Protein AF-A0A9D9YF51-F1 (afdb_monomer_lite)

Structure (mmCIF, N/CA/C/O backbone):
data_AF-A0A9D9YF51-F1
#
_entry.id   AF-A0A9D9YF51-F1
#
loop_
_atom_site.group_PDB
_atom_site.id
_atom_site.type_symbol
_atom_site.label_atom_id
_atom_site.label_alt_id
_atom_site.label_comp_id
_atom_site.label_asym_id
_atom_site.label_entity_id
_atom_site.label_seq_id
_atom_site.pdbx_PDB_ins_code
_atom_site.Cartn_x
_atom_site.Cartn_y
_atom_site.Cartn_z
_atom_site.occupancy
_atom_site.B_iso_or_equiv
_atom_site.auth_seq_id
_atom_site.auth_comp_id
_atom_site.auth_asym_id
_atom_site.auth_atom_id
_atom_site.pdbx_PDB_model_num
ATOM 1 N N . MET A 1 1 ? -15.153 -88.656 0.512 1.00 36.03 1 MET A N 1
ATOM 2 C CA . MET A 1 1 ? -13.898 -88.371 1.246 1.00 36.03 1 MET A CA 1
ATOM 3 C C . MET A 1 1 ? -13.364 -87.024 0.786 1.00 36.03 1 MET A C 1
ATOM 5 O O . MET A 1 1 ? -13.190 -86.907 -0.410 1.00 36.03 1 MET A O 1
ATOM 9 N N . LYS A 1 2 ? -13.134 -86.093 1.736 1.00 33.84 2 LYS A N 1
ATOM 10 C CA . LYS A 1 2 ? -12.175 -84.954 1.747 1.00 33.84 2 LYS A CA 1
ATOM 11 C C . LYS A 1 2 ? -12.105 -84.045 0.496 1.00 33.84 2 LYS A C 1
ATOM 13 O O . LYS A 1 2 ? -11.944 -84.530 -0.603 1.00 33.84 2 LYS A O 1
ATOM 18 N N . LYS A 1 3 ? -12.050 -82.718 0.562 1.00 34.22 3 LYS A N 1
ATOM 19 C CA . LYS A 1 3 ? -12.033 -81.694 1.615 1.00 34.22 3 LYS A CA 1
ATOM 20 C C . LYS A 1 3 ? -12.273 -80.357 0.884 1.00 34.22 3 LYS A C 1
ATOM 22 O O . LYS A 1 3 ? -12.031 -80.252 -0.312 1.00 34.22 3 LYS A O 1
ATOM 27 N N . GLN A 1 4 ? -12.754 -79.384 1.644 1.00 43.75 4 GLN A N 1
ATOM 28 C CA . GLN A 1 4 ? -13.011 -77.991 1.279 1.00 43.75 4 GLN A CA 1
ATOM 29 C C . GLN A 1 4 ? -11.820 -77.298 0.598 1.00 43.75 4 GLN A C 1
ATOM 31 O O . GLN A 1 4 ? -10.682 -77.557 0.978 1.00 43.75 4 GLN A O 1
ATOM 36 N N . SER A 1 5 ? -12.120 -76.326 -0.267 1.00 40.50 5 SER A N 1
ATOM 37 C CA . SER A 1 5 ? -11.538 -74.984 -0.160 1.00 40.50 5 SER A CA 1
ATOM 38 C C . SER A 1 5 ? -12.534 -73.933 -0.652 1.00 40.50 5 SER A C 1
ATOM 40 O O . SER A 1 5 ? -13.108 -74.028 -1.731 1.00 40.50 5 SER A O 1
ATOM 42 N N . ILE A 1 6 ? -12.746 -72.976 0.241 1.00 38.28 6 ILE A N 1
ATOM 43 C CA . ILE A 1 6 ? -13.554 -71.761 0.174 1.00 38.28 6 ILE A CA 1
ATOM 44 C C . ILE A 1 6 ? -12.862 -70.742 -0.738 1.00 38.28 6 ILE A C 1
ATOM 46 O O . ILE A 1 6 ? -11.654 -70.583 -0.617 1.00 38.28 6 ILE A O 1
ATOM 50 N N . PHE A 1 7 ? -13.618 -69.995 -1.547 1.00 33.47 7 PHE A N 1
ATOM 51 C CA . PHE A 1 7 ? -13.453 -68.538 -1.617 1.00 33.47 7 PHE A CA 1
ATOM 52 C C . PHE A 1 7 ? -14.757 -67.884 -2.090 1.00 33.47 7 PHE A C 1
ATOM 54 O O . PHE A 1 7 ? -15.164 -67.990 -3.243 1.00 33.47 7 PHE A O 1
ATOM 61 N N . LEU A 1 8 ? -15.425 -67.250 -1.129 1.00 33.53 8 LEU A N 1
ATOM 62 C CA . LEU A 1 8 ? -16.481 -66.266 -1.310 1.00 33.53 8 LEU A CA 1
ATOM 63 C C . LEU A 1 8 ? -15.754 -64.917 -1.429 1.00 33.53 8 LEU A C 1
ATOM 65 O O . LEU A 1 8 ? -14.967 -64.603 -0.534 1.00 33.53 8 LEU A O 1
ATOM 69 N N . LEU A 1 9 ? -15.995 -64.113 -2.467 1.00 31.72 9 LEU A N 1
ATOM 70 C CA . LEU A 1 9 ? -15.768 -62.675 -2.326 1.00 31.72 9 LEU A CA 1
ATOM 71 C C . LEU A 1 9 ? -16.874 -61.863 -2.992 1.00 31.72 9 LEU A C 1
ATOM 73 O O . LEU A 1 9 ? -17.189 -61.982 -4.172 1.00 31.72 9 LEU A O 1
ATOM 77 N N . THR A 1 10 ? -17.461 -61.085 -2.105 1.00 39.06 10 THR A N 1
ATOM 78 C CA . THR A 1 10 ? -18.629 -60.235 -2.151 1.00 39.06 10 THR A CA 1
ATOM 79 C C . THR A 1 10 ? -18.399 -58.970 -2.980 1.00 39.06 10 THR A C 1
ATOM 81 O O . THR A 1 10 ? -17.299 -58.430 -3.043 1.00 39.06 10 THR A O 1
ATOM 84 N N . ILE A 1 11 ? -19.500 -58.499 -3.559 1.00 47.66 11 ILE A N 1
ATOM 85 C CA . ILE A 1 11 ? -19.773 -57.175 -4.129 1.00 47.66 11 ILE A CA 1
ATOM 86 C C . ILE A 1 11 ? -19.097 -56.035 -3.344 1.00 47.66 11 ILE A C 1
ATOM 88 O O . ILE A 1 11 ? -19.256 -55.960 -2.125 1.00 47.66 11 ILE A O 1
ATOM 92 N N . LEU A 1 12 ? -18.464 -55.088 -4.048 1.00 38.69 12 LEU A N 1
ATOM 93 C CA . LEU A 1 12 ? -18.183 -53.754 -3.511 1.00 38.69 12 LEU A CA 1
ATOM 94 C C . LEU A 1 12 ? -18.772 -52.681 -4.439 1.00 38.69 12 LEU A C 1
ATOM 96 O O . LEU A 1 12 ? -18.298 -52.469 -5.554 1.00 38.69 12 LEU A O 1
ATOM 100 N N . LEU A 1 13 ? -19.837 -52.033 -3.955 1.00 48.53 13 LEU A N 1
ATOM 101 C CA . LEU A 1 13 ? -20.360 -50.771 -4.472 1.00 48.53 13 LEU A CA 1
ATOM 102 C C . LEU A 1 13 ? -19.273 -49.694 -4.356 1.00 48.53 13 LEU A C 1
ATOM 104 O O . LEU A 1 13 ? -18.853 -49.360 -3.249 1.00 48.53 13 LEU A O 1
ATOM 108 N N . GLY A 1 14 ? -18.880 -49.102 -5.480 1.00 43.97 14 GLY A N 1
ATOM 109 C CA . GLY A 1 14 ? -18.170 -47.828 -5.490 1.00 43.97 14 GLY A CA 1
ATOM 110 C C . GLY A 1 14 ? -19.168 -46.680 -5.384 1.00 43.97 14 GLY A C 1
ATOM 111 O O . GLY A 1 14 ? -19.708 -46.240 -6.395 1.00 43.97 14 GLY A O 1
ATOM 112 N N . PHE A 1 15 ? -19.422 -46.202 -4.164 1.00 49.03 15 PHE A N 1
ATOM 113 C CA . PHE A 1 15 ? -19.969 -44.863 -3.947 1.00 49.03 15 PHE A CA 1
ATOM 114 C C . PHE A 1 15 ? -18.920 -43.849 -4.414 1.00 49.03 15 PHE A C 1
ATOM 116 O O . PHE A 1 15 ? -17.875 -43.695 -3.785 1.00 49.03 15 PHE A O 1
ATOM 123 N N . VAL A 1 16 ? -19.193 -43.162 -5.522 1.00 48.97 16 VAL A N 1
ATOM 124 C CA . VAL A 1 16 ? -18.444 -41.966 -5.913 1.00 48.97 16 VAL A CA 1
ATOM 125 C C . VAL A 1 16 ? -18.918 -40.842 -4.997 1.00 48.97 16 VAL A C 1
ATOM 127 O O . VAL A 1 16 ? -19.954 -40.225 -5.237 1.00 48.97 16 VAL A O 1
ATOM 130 N N . LEU A 1 17 ? -18.196 -40.619 -3.900 1.00 45.41 17 LEU A N 1
ATOM 131 C CA . LEU A 1 17 ? -18.325 -39.387 -3.133 1.00 45.41 17 LEU A CA 1
ATOM 132 C C . LEU A 1 17 ? -17.693 -38.273 -3.967 1.00 45.41 17 LEU A C 1
ATOM 134 O O . LEU A 1 17 ? -16.473 -38.164 -4.066 1.00 45.41 17 LEU A O 1
ATOM 138 N N . ILE A 1 18 ? -18.548 -37.469 -4.593 1.00 48.75 18 ILE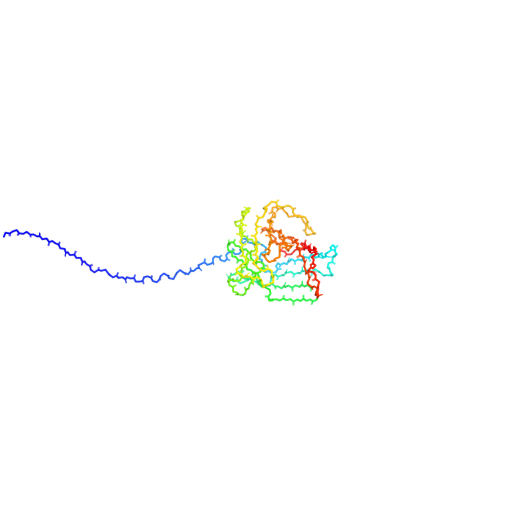 A N 1
ATOM 139 C CA . ILE A 1 18 ? -18.189 -36.144 -5.088 1.00 48.75 18 ILE A CA 1
ATOM 140 C C . ILE A 1 18 ? -17.920 -35.305 -3.838 1.00 48.75 18 ILE A C 1
ATOM 142 O O . ILE A 1 18 ? -18.841 -34.777 -3.218 1.00 48.75 18 ILE A O 1
ATOM 146 N N . SER A 1 19 ? -16.656 -35.255 -3.423 1.00 45.78 19 SER A N 1
ATOM 147 C CA . SER A 1 19 ? -16.181 -34.259 -2.472 1.00 45.78 19 SER A CA 1
ATOM 148 C C . SER A 1 19 ? -16.092 -32.936 -3.225 1.00 45.78 19 SER A C 1
ATOM 150 O O . SER A 1 19 ? -15.077 -32.632 -3.843 1.00 45.78 19 SER A O 1
ATOM 152 N N . CYS A 1 20 ? -17.187 -32.177 -3.242 1.00 42.78 20 CYS A N 1
ATOM 153 C CA . CYS A 1 20 ? -17.084 -30.735 -3.416 1.00 42.78 20 CYS A CA 1
ATOM 154 C C . CYS A 1 20 ? -16.446 -30.200 -2.133 1.00 42.78 20 CYS A C 1
ATOM 156 O O . CYS A 1 20 ? -17.152 -29.954 -1.156 1.00 42.78 20 CYS A O 1
ATOM 158 N N . GLU A 1 21 ? -15.121 -30.058 -2.120 1.00 42.84 21 GLU A N 1
ATOM 159 C CA . GLU A 1 21 ? -14.489 -29.108 -1.210 1.00 42.84 21 GLU A CA 1
ATOM 160 C C . GLU A 1 21 ? -15.006 -27.732 -1.623 1.00 42.84 21 GLU A C 1
ATOM 162 O O . GLU A 1 21 ? -14.654 -27.176 -2.660 1.00 42.84 21 GLU A O 1
ATOM 167 N N . LYS A 1 22 ? -15.984 -27.247 -0.864 1.00 42.31 22 LYS A N 1
ATOM 168 C CA . LYS A 1 22 ? -16.320 -25.839 -0.855 1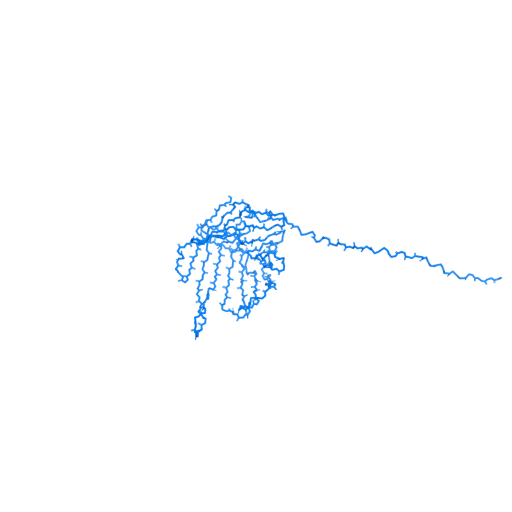.00 42.31 22 LYS A CA 1
ATOM 169 C C . LYS A 1 22 ? -15.161 -25.203 -0.096 1.00 42.31 22 LYS A C 1
ATOM 171 O O . LYS A 1 22 ? -15.027 -25.463 1.096 1.00 42.31 22 LYS A O 1
ATOM 176 N N . ASP A 1 23 ? -14.288 -24.490 -0.801 1.00 43.88 23 ASP A N 1
ATOM 177 C CA . ASP A 1 23 ? -13.267 -23.664 -0.162 1.00 43.88 23 ASP A CA 1
ATOM 178 C C . ASP A 1 23 ? -14.000 -22.634 0.703 1.00 43.88 23 ASP A C 1
ATOM 180 O O . ASP A 1 23 ? -14.526 -21.632 0.212 1.00 43.88 23 ASP A O 1
ATOM 184 N N . ASP A 1 24 ? -14.112 -22.932 1.995 1.00 46.09 24 ASP A N 1
ATOM 185 C CA . ASP A 1 24 ? -14.566 -21.995 3.010 1.00 46.09 24 ASP A CA 1
ATOM 186 C C . ASP A 1 24 ? -13.458 -20.943 3.164 1.00 46.09 24 ASP A C 1
ATOM 188 O O . ASP A 1 24 ? -12.592 -21.038 4.034 1.00 46.09 24 ASP A O 1
ATOM 192 N N . ASN A 1 25 ? -13.448 -19.946 2.278 1.00 58.22 25 ASN A N 1
ATOM 193 C CA . ASN A 1 25 ? -12.679 -18.728 2.500 1.00 58.22 25 ASN A CA 1
ATOM 194 C C . ASN A 1 25 ? -13.252 -18.053 3.755 1.00 58.22 25 ASN A C 1
ATOM 196 O O . ASN A 1 25 ? -14.323 -17.454 3.711 1.00 58.22 25 ASN A O 1
ATOM 200 N N . ASP A 1 26 ? -12.563 -18.182 4.890 1.00 73.00 26 ASP A N 1
ATOM 201 C CA . ASP A 1 26 ? -12.908 -17.487 6.131 1.00 73.00 26 ASP A CA 1
ATOM 202 C C . ASP A 1 26 ? -12.681 -15.975 5.943 1.00 73.00 26 ASP A C 1
ATOM 204 O O . ASP A 1 26 ? -11.558 -15.465 5.990 1.00 73.00 26 ASP A O 1
ATOM 208 N N . THR A 1 27 ? -13.761 -15.233 5.693 1.00 74.88 27 THR A N 1
ATOM 209 C CA . THR A 1 27 ? -13.749 -13.784 5.434 1.00 74.88 27 THR A CA 1
ATOM 210 C C . THR A 1 27 ? -13.771 -12.953 6.715 1.00 74.88 27 THR A C 1
ATOM 212 O O . THR A 1 27 ? -14.269 -11.826 6.745 1.00 74.88 27 THR A O 1
ATOM 215 N N . ASN A 1 28 ? -13.209 -13.463 7.814 1.00 81.19 28 ASN A N 1
ATOM 216 C CA . ASN A 1 28 ? -13.121 -12.716 9.062 1.00 81.19 28 ASN A CA 1
ATOM 217 C C . ASN A 1 28 ? -12.113 -11.551 8.988 1.00 81.19 28 ASN A C 1
ATOM 219 O O . ASN A 1 28 ? -11.014 -11.605 9.542 1.00 81.19 28 ASN A O 1
ATOM 223 N N . ILE A 1 29 ? -12.530 -10.447 8.368 1.00 85.06 29 ILE A N 1
ATOM 224 C CA . ILE A 1 29 ? -11.746 -9.215 8.211 1.00 85.06 29 ILE A CA 1
ATOM 225 C C . ILE A 1 29 ? -11.576 -8.426 9.512 1.00 85.06 29 ILE A C 1
ATOM 227 O O . ILE A 1 29 ? -10.761 -7.507 9.573 1.00 85.06 29 ILE A O 1
ATOM 231 N N . SER A 1 30 ? -12.319 -8.767 10.574 1.00 83.81 30 SER A N 1
ATOM 232 C CA . SER A 1 30 ? -12.299 -8.030 11.850 1.00 83.81 30 SER A CA 1
ATOM 233 C C . SER A 1 30 ? -10.927 -8.035 12.536 1.00 83.81 30 SER A C 1
ATOM 235 O O . SER A 1 30 ? -10.635 -7.185 13.379 1.00 83.81 30 SER A O 1
ATOM 237 N N . ILE A 1 31 ? -10.054 -8.960 12.129 1.00 86.06 31 ILE A N 1
ATOM 238 C CA . ILE A 1 31 ? -8.648 -9.028 12.531 1.00 86.06 31 ILE A CA 1
ATOM 239 C C . ILE A 1 31 ? -7.829 -7.811 12.075 1.00 86.06 31 ILE A C 1
ATOM 241 O O . ILE A 1 31 ? -6.764 -7.549 12.635 1.00 86.06 31 ILE A O 1
ATOM 245 N N . PHE A 1 32 ? -8.320 -7.075 11.076 1.00 92.25 32 PHE A N 1
ATOM 246 C CA . PHE A 1 32 ? -7.769 -5.818 10.596 1.00 92.25 32 PHE A CA 1
ATOM 247 C C . PHE A 1 32 ? -8.676 -4.686 11.092 1.00 92.25 32 PHE A C 1
ATOM 249 O O . PHE A 1 32 ? -9.570 -4.240 10.375 1.00 92.25 32 PHE A O 1
ATOM 256 N N . PRO A 1 33 ? -8.471 -4.178 12.323 1.00 92.69 33 PRO A N 1
ATOM 257 C CA . PRO A 1 33 ? -9.394 -3.241 12.974 1.00 92.69 33 PRO A CA 1
ATOM 258 C C . PRO A 1 33 ? -9.559 -1.908 12.232 1.00 92.69 33 PRO A C 1
ATOM 260 O O . PRO A 1 33 ? -10.478 -1.141 12.528 1.00 92.69 33 PRO A O 1
ATOM 263 N N . PHE A 1 34 ? -8.664 -1.624 11.288 1.00 94.00 34 PHE A N 1
ATOM 264 C CA . PHE A 1 34 ? -8.699 -0.446 10.438 1.00 94.00 34 PHE A CA 1
ATOM 265 C C . PHE A 1 34 ? -9.643 -0.598 9.231 1.00 94.00 34 PHE A C 1
ATOM 267 O O . PHE A 1 34 ? -10.022 0.416 8.649 1.00 94.00 34 PHE A O 1
ATOM 274 N N . LEU A 1 35 ? -10.074 -1.815 8.878 1.00 94.38 35 LEU A N 1
ATOM 275 C CA . LEU A 1 35 ? -11.042 -2.072 7.809 1.00 94.38 35 LEU A CA 1
ATOM 276 C C . LEU A 1 35 ? -12.473 -1.929 8.334 1.00 94.38 35 LEU A C 1
ATOM 278 O O . LEU A 1 35 ? -13.107 -2.892 8.756 1.00 94.38 35 LEU A O 1
ATOM 282 N N . LYS A 1 36 ? -12.981 -0.695 8.329 1.00 95.38 36 LYS A N 1
ATOM 283 C CA . LYS A 1 36 ? -14.377 -0.388 8.662 1.00 95.38 36 LYS A CA 1
ATOM 284 C C . LYS A 1 36 ? -14.937 0.635 7.689 1.00 95.38 36 LYS A C 1
ATOM 286 O O . LYS A 1 36 ? -14.253 1.598 7.342 1.00 95.38 36 LYS A O 1
ATOM 291 N N . THR A 1 37 ? -16.192 0.456 7.294 1.00 96.12 37 THR A N 1
ATOM 292 C CA . THR A 1 37 ? -16.925 1.449 6.503 1.00 96.12 37 THR A CA 1
ATOM 293 C C . THR A 1 37 ? -16.882 2.820 7.178 1.00 96.12 37 THR A C 1
ATOM 295 O O . THR A 1 37 ? -17.129 2.941 8.375 1.00 96.12 37 THR A O 1
ATOM 298 N N . GLY A 1 38 ? -16.559 3.854 6.405 1.00 96.69 38 GLY A N 1
ATOM 299 C CA . GLY A 1 38 ? -16.390 5.230 6.867 1.00 96.69 38 GLY A CA 1
ATOM 300 C C . GLY A 1 38 ? -14.959 5.592 7.275 1.00 96.69 38 GLY A C 1
ATOM 301 O O . GLY A 1 38 ? -14.622 6.782 7.259 1.00 96.69 38 GLY A O 1
ATOM 302 N N . ASN A 1 39 ? -14.095 4.612 7.566 1.00 97.62 39 ASN A N 1
ATOM 303 C CA . ASN A 1 39 ? -12.707 4.896 7.924 1.00 97.62 39 ASN A CA 1
ATOM 304 C C . ASN A 1 39 ? -11.986 5.609 6.782 1.00 97.62 39 ASN A C 1
ATOM 306 O O . ASN A 1 39 ? -12.169 5.295 5.603 1.00 97.62 39 ASN A O 1
ATOM 310 N N . THR A 1 40 ? -11.163 6.590 7.150 1.00 97.75 40 THR A N 1
ATOM 311 C CA . THR A 1 40 ? -10.458 7.452 6.197 1.00 97.75 40 THR A CA 1
ATOM 312 C C . THR A 1 40 ? -8.990 7.592 6.559 1.00 97.75 40 THR A C 1
ATOM 314 O O . THR A 1 40 ? -8.652 7.798 7.726 1.00 97.75 40 THR A O 1
ATOM 317 N N . TRP A 1 41 ? -8.136 7.593 5.540 1.00 98.00 41 TRP A N 1
ATOM 318 C CA . TRP A 1 41 ? -6.719 7.920 5.626 1.00 98.00 41 TRP A CA 1
ATOM 319 C C . TRP A 1 41 ? -6.429 9.099 4.716 1.00 98.00 41 TRP A C 1
ATOM 321 O O . TRP A 1 41 ? -6.804 9.097 3.547 1.00 98.00 41 TRP A O 1
ATOM 331 N N . THR A 1 42 ? -5.745 10.105 5.249 1.00 98.12 42 THR A N 1
ATOM 332 C CA . THR A 1 42 ? -5.206 11.217 4.468 1.00 98.12 42 THR A CA 1
ATOM 333 C C . THR A 1 42 ? -3.694 11.137 4.512 1.00 98.12 42 THR A C 1
ATOM 335 O O . THR A 1 42 ? -3.095 11.161 5.586 1.00 98.12 42 THR A O 1
ATOM 338 N N . TYR A 1 43 ? -3.076 11.089 3.343 1.00 98.19 43 TYR A N 1
ATOM 339 C CA . TYR A 1 43 ? -1.641 11.001 3.164 1.00 98.19 43 TYR A CA 1
ATOM 340 C C . TYR A 1 43 ? -1.083 12.285 2.570 1.00 98.19 43 TYR A C 1
ATOM 342 O O . TYR A 1 43 ? -1.648 12.875 1.646 1.00 98.19 43 TYR A O 1
ATOM 350 N N . LYS A 1 44 ? 0.069 12.691 3.092 1.00 97.25 44 LYS A N 1
ATOM 351 C CA . LYS A 1 44 ? 0.945 13.671 2.465 1.00 97.25 44 LYS A CA 1
ATOM 352 C C . LYS A 1 44 ? 1.886 12.928 1.520 1.00 97.25 44 LYS A C 1
ATOM 354 O O . LYS A 1 44 ? 2.390 11.870 1.883 1.00 97.25 44 LYS A O 1
ATOM 359 N N . MET A 1 45 ? 2.142 13.493 0.345 1.00 96.94 45 MET A N 1
ATOM 360 C CA . MET A 1 45 ? 3.137 12.978 -0.592 1.00 96.94 45 MET A CA 1
ATOM 361 C C . MET A 1 45 ? 4.243 14.011 -0.803 1.00 96.94 45 MET A C 1
ATOM 363 O O . MET A 1 45 ? 3.970 15.206 -0.910 1.00 96.94 45 MET A O 1
ATOM 367 N N . THR A 1 46 ? 5.478 13.538 -0.891 1.00 97.31 46 THR A N 1
ATOM 368 C CA . THR A 1 46 ? 6.666 14.315 -1.233 1.00 97.31 46 THR A CA 1
ATOM 369 C C . THR A 1 46 ? 7.363 13.617 -2.398 1.00 97.31 46 THR A C 1
ATOM 371 O O . THR A 1 46 ? 7.632 12.419 -2.333 1.00 97.31 46 THR A O 1
ATOM 374 N N . ILE A 1 47 ? 7.643 14.357 -3.467 1.00 96.12 47 ILE A N 1
ATOM 375 C CA . ILE A 1 47 ? 8.308 13.884 -4.684 1.00 96.12 47 ILE A CA 1
ATOM 376 C C . ILE A 1 47 ? 9.592 14.687 -4.834 1.00 96.12 47 ILE A C 1
ATOM 378 O O . ILE A 1 47 ? 9.551 15.916 -4.857 1.00 96.12 47 ILE A O 1
ATOM 382 N N . ASP A 1 48 ? 10.729 14.000 -4.900 1.00 95.88 48 ASP A N 1
ATOM 383 C CA . ASP A 1 48 ? 12.050 14.623 -5.032 1.00 95.88 48 ASP A CA 1
ATOM 384 C C . ASP A 1 48 ? 12.295 15.740 -3.994 1.00 95.88 48 ASP A C 1
ATOM 386 O O . ASP A 1 48 ? 12.708 16.860 -4.294 1.00 95.88 48 ASP A O 1
ATOM 390 N N . GLY A 1 49 ? 11.924 15.456 -2.740 1.00 95.56 49 GLY A N 1
ATOM 391 C CA . GLY A 1 49 ? 12.055 16.388 -1.615 1.00 95.56 49 GLY A CA 1
ATOM 392 C C . GLY A 1 49 ? 11.054 17.551 -1.600 1.00 95.56 49 GLY A C 1
ATOM 393 O O . GLY A 1 49 ? 11.111 18.379 -0.692 1.00 95.56 49 GLY A O 1
ATOM 394 N N . LYS A 1 50 ? 10.124 17.623 -2.559 1.00 97.06 50 LYS A N 1
ATOM 395 C CA . LYS A 1 50 ? 9.101 18.673 -2.644 1.00 97.06 50 LYS A CA 1
ATOM 396 C C . LYS A 1 50 ? 7.722 18.122 -2.335 1.00 97.06 50 LYS A C 1
ATOM 398 O O . LYS A 1 50 ? 7.336 17.069 -2.832 1.00 97.06 50 LYS A O 1
ATOM 403 N N . ASP A 1 51 ? 6.964 18.853 -1.533 1.00 95.88 51 ASP A N 1
ATOM 404 C CA . ASP A 1 51 ? 5.594 18.469 -1.214 1.00 95.88 51 ASP A CA 1
ATOM 405 C C . ASP A 1 51 ? 4.714 18.508 -2.466 1.00 95.88 51 ASP A C 1
ATOM 407 O O . ASP A 1 51 ? 4.714 19.482 -3.223 1.00 95.88 51 ASP A O 1
ATOM 411 N N . ALA A 1 52 ? 3.949 17.438 -2.675 1.00 92.44 52 ALA A N 1
ATOM 412 C CA . ALA A 1 52 ? 2.921 17.403 -3.697 1.00 92.44 52 ALA A CA 1
ATOM 413 C C . ALA A 1 52 ? 1.824 18.431 -3.359 1.00 92.44 52 ALA A C 1
ATOM 415 O O . ALA A 1 52 ? 1.506 18.645 -2.185 1.00 92.44 52 ALA A O 1
ATOM 416 N N . PRO A 1 53 ? 1.187 19.048 -4.370 1.00 88.69 53 PRO A N 1
ATOM 417 C CA . PRO A 1 53 ? 0.229 20.135 -4.157 1.00 88.69 53 PRO A CA 1
ATOM 418 C C . PRO A 1 53 ? -1.069 19.691 -3.468 1.00 88.69 53 PRO A C 1
ATOM 420 O O . PRO A 1 53 ? -1.848 20.528 -3.018 1.00 88.69 53 PRO A O 1
ATOM 423 N N . SER A 1 54 ? -1.330 18.385 -3.392 1.00 92.06 54 SER A N 1
ATOM 424 C CA . SER A 1 54 ? -2.552 17.838 -2.813 1.00 92.06 54 SER A CA 1
ATOM 425 C C . SER A 1 54 ? -2.272 16.594 -1.981 1.00 92.06 54 SER A C 1
ATOM 427 O O . SER A 1 54 ? -1.307 15.870 -2.225 1.00 92.06 54 SER A O 1
ATOM 429 N N . ASN A 1 55 ? -3.130 16.359 -0.987 1.00 94.69 55 ASN A N 1
ATOM 430 C CA . ASN A 1 55 ? -3.104 15.120 -0.220 1.00 94.69 55 ASN A CA 1
ATOM 431 C C . ASN A 1 55 ? -3.774 14.002 -1.027 1.00 94.69 55 ASN A C 1
ATOM 433 O O . ASN A 1 55 ? -4.673 14.261 -1.830 1.00 94.69 55 ASN A O 1
ATOM 437 N N . VAL A 1 56 ? -3.380 12.767 -0.735 1.00 94.88 56 VAL A N 1
ATOM 438 C CA . VAL A 1 56 ? -4.071 11.562 -1.196 1.00 94.88 56 VAL A CA 1
ATOM 439 C C . VAL A 1 56 ? -5.013 11.098 -0.094 1.00 94.88 56 VAL A C 1
ATOM 441 O O . VAL A 1 56 ? -4.607 11.014 1.063 1.00 94.88 56 VAL A O 1
ATOM 444 N N . ILE A 1 57 ? -6.265 10.805 -0.424 1.00 96.44 57 ILE A N 1
ATOM 445 C CA . ILE A 1 57 ? -7.280 10.383 0.541 1.00 96.44 57 ILE A CA 1
ATOM 446 C C . ILE A 1 57 ? -7.866 9.050 0.095 1.00 96.44 57 ILE A C 1
ATOM 448 O O . ILE A 1 57 ? -8.323 8.928 -1.039 1.00 96.44 57 ILE A O 1
ATOM 452 N N . TYR A 1 58 ? -7.891 8.089 1.011 1.00 96.00 58 TYR A N 1
ATOM 453 C CA . TYR A 1 58 ? -8.617 6.833 0.865 1.00 96.00 58 TYR A CA 1
ATOM 454 C C . TYR A 1 58 ? -9.738 6.795 1.895 1.00 96.00 58 TYR A C 1
ATOM 456 O O . TYR A 1 58 ? -9.513 7.108 3.065 1.00 96.00 58 TYR A O 1
ATOM 464 N N . ASN A 1 59 ? -10.936 6.405 1.477 1.00 96.56 59 ASN A N 1
ATOM 465 C CA . ASN A 1 59 ? -12.073 6.188 2.360 1.00 96.56 59 ASN A CA 1
ATOM 466 C C . ASN A 1 59 ? -12.778 4.878 1.993 1.00 96.56 59 ASN A C 1
ATOM 468 O O . ASN A 1 59 ? -13.062 4.651 0.818 1.00 96.56 59 ASN A O 1
ATOM 472 N N . ILE A 1 60 ? -13.089 4.045 2.987 1.00 95.94 60 ILE A N 1
ATOM 473 C CA . ILE A 1 60 ? -13.879 2.827 2.770 1.00 95.94 60 ILE A CA 1
ATOM 474 C C . ILE A 1 60 ? -15.357 3.212 2.684 1.00 95.94 60 ILE A C 1
ATOM 476 O O . ILE A 1 60 ? -15.963 3.602 3.681 1.00 95.94 60 ILE A O 1
ATOM 480 N N . GLN A 1 61 ? -15.944 3.080 1.498 1.00 96.19 61 GLN A N 1
ATOM 481 C CA . GLN A 1 61 ? -17.357 3.377 1.251 1.00 96.19 61 GLN A CA 1
ATOM 482 C C . GLN A 1 61 ? -18.267 2.227 1.685 1.00 96.19 61 GLN A C 1
ATOM 484 O O . GLN A 1 61 ? -19.348 2.458 2.220 1.00 96.19 61 GLN A O 1
ATOM 489 N N . SER A 1 62 ? -17.823 0.993 1.463 1.00 94.69 62 SER A N 1
ATOM 490 C CA . SER A 1 62 ? -18.531 -0.224 1.848 1.00 94.69 62 SER A CA 1
ATOM 491 C C . SER A 1 62 ? -17.556 -1.388 1.948 1.00 94.69 62 SER A C 1
ATOM 493 O O . SER A 1 62 ? -16.476 -1.347 1.353 1.00 94.69 62 SER A O 1
ATOM 495 N N . ILE A 1 63 ? -17.966 -2.428 2.664 1.00 93.44 63 ILE A N 1
ATOM 496 C CA . ILE A 1 63 ? -17.290 -3.721 2.702 1.00 93.44 63 ILE A CA 1
ATOM 497 C C . ILE A 1 63 ? -18.360 -4.789 2.479 1.00 93.44 63 ILE A C 1
ATOM 499 O O . ILE A 1 63 ? -19.429 -4.681 3.084 1.00 93.44 63 ILE A O 1
ATOM 503 N N . ASP A 1 64 ? -18.112 -5.740 1.583 1.00 91.81 64 ASP A N 1
ATOM 504 C CA . ASP A 1 64 ? -19.016 -6.870 1.350 1.00 91.81 64 ASP A CA 1
ATOM 505 C C . ASP A 1 64 ? -18.632 -8.111 2.169 1.00 91.81 64 ASP A C 1
ATOM 507 O O . ASP A 1 64 ? -17.599 -8.143 2.843 1.00 91.81 64 ASP A O 1
ATOM 511 N N . ASP A 1 65 ? -19.503 -9.122 2.135 1.00 89.62 65 ASP A N 1
ATOM 512 C CA . ASP A 1 65 ? -19.355 -10.360 2.911 1.00 89.62 65 ASP A CA 1
ATOM 513 C C . ASP A 1 65 ? -18.158 -11.215 2.451 1.00 89.62 65 ASP A C 1
ATOM 515 O O . ASP A 1 65 ? -17.667 -12.055 3.211 1.00 89.62 65 ASP A O 1
ATOM 519 N N . ASP A 1 66 ? -17.658 -10.966 1.236 1.00 88.06 66 ASP A N 1
ATOM 520 C CA . ASP A 1 66 ? -16.486 -11.635 0.671 1.00 88.06 66 ASP A CA 1
ATOM 521 C C . ASP A 1 66 ? -15.169 -10.985 1.135 1.00 88.06 66 ASP A C 1
ATOM 523 O O . ASP A 1 66 ? -14.099 -11.568 0.965 1.00 88.06 66 ASP A O 1
ATOM 527 N N . GLY A 1 67 ? -15.232 -9.803 1.762 1.00 90.44 67 GLY A N 1
ATOM 528 C CA . GLY A 1 67 ? -14.077 -9.071 2.285 1.00 90.44 67 GLY A CA 1
ATOM 529 C C . GLY A 1 67 ? -13.533 -7.989 1.348 1.00 90.44 67 GLY A C 1
ATOM 530 O O . GLY A 1 67 ? -12.490 -7.388 1.641 1.00 90.44 67 GLY A O 1
ATOM 531 N N . TYR A 1 68 ? -14.223 -7.681 0.245 1.00 91.44 68 TYR A N 1
ATOM 532 C CA . TYR A 1 68 ? -13.844 -6.571 -0.623 1.00 91.44 68 TYR A CA 1
ATOM 533 C C . TYR A 1 68 ? -14.295 -5.239 -0.036 1.00 91.44 68 TYR A C 1
ATOM 535 O O . TYR A 1 68 ? -15.463 -5.007 0.274 1.00 91.44 68 TYR A O 1
ATOM 543 N N . CYS A 1 69 ? -13.355 -4.305 0.033 1.00 92.19 69 CYS A N 1
ATOM 544 C CA . CYS A 1 69 ? -13.593 -2.931 0.439 1.00 92.19 69 CYS A CA 1
ATOM 545 C C . CYS A 1 69 ? -13.686 -2.046 -0.809 1.00 92.19 69 CYS A C 1
ATOM 547 O O . CYS A 1 69 ? -12.725 -1.958 -1.576 1.00 92.19 69 CYS A O 1
ATOM 549 N N . VAL A 1 70 ? -14.806 -1.347 -1.002 1.00 92.75 70 VAL A N 1
ATOM 550 C CA . VAL A 1 70 ? -14.926 -0.309 -2.040 1.00 92.75 70 VAL A CA 1
ATOM 551 C C . VAL A 1 70 ? -14.260 0.957 -1.528 1.00 92.75 70 VAL A C 1
ATOM 553 O O . VAL A 1 70 ? -14.680 1.522 -0.513 1.00 92.75 70 VAL A O 1
ATOM 556 N N . ILE A 1 71 ? -13.229 1.417 -2.231 1.00 93.62 71 ILE A N 1
ATOM 557 C CA . ILE A 1 71 ? -12.410 2.540 -1.796 1.00 93.62 71 ILE A CA 1
ATOM 558 C C . ILE A 1 71 ? -12.706 3.763 -2.651 1.00 93.62 71 ILE A C 1
ATOM 560 O O . ILE A 1 71 ? -12.490 3.781 -3.862 1.00 93.62 71 ILE A O 1
ATOM 564 N N . LYS A 1 72 ? -13.139 4.840 -1.996 1.00 95.06 72 LYS A N 1
ATOM 565 C CA . LYS A 1 72 ? -13.097 6.166 -2.600 1.00 95.06 72 LYS A CA 1
ATOM 566 C C . LYS A 1 72 ? -11.685 6.718 -2.470 1.00 95.06 72 LYS A C 1
ATOM 568 O O . LYS A 1 72 ? -11.241 7.054 -1.372 1.00 95.06 72 LYS A O 1
ATOM 573 N N . PHE A 1 73 ? -11.016 6.847 -3.604 1.00 93.50 73 PHE A N 1
ATOM 574 C CA . PHE A 1 73 ? -9.728 7.506 -3.741 1.00 93.50 73 PHE A CA 1
ATOM 575 C C . PHE A 1 73 ? -9.928 8.966 -4.158 1.00 93.50 73 PHE A C 1
ATOM 577 O O . PHE A 1 73 ? -10.800 9.289 -4.968 1.00 93.50 73 PHE A O 1
ATOM 584 N N . THR A 1 74 ? -9.144 9.878 -3.592 1.00 94.31 74 THR A N 1
ATOM 585 C CA . THR A 1 74 ? -9.101 11.288 -4.002 1.00 94.31 74 THR A CA 1
ATOM 586 C C . THR A 1 74 ? -7.660 11.784 -4.008 1.00 94.31 74 THR A C 1
ATOM 588 O O . THR A 1 74 ? -6.957 11.638 -3.011 1.00 94.31 74 THR A O 1
ATOM 591 N N . ALA A 1 75 ? -7.235 12.407 -5.105 1.00 90.75 75 ALA A N 1
ATOM 592 C CA . ALA A 1 75 ? -5.946 13.079 -5.224 1.00 90.75 75 ALA A CA 1
ATOM 593 C C . ALA A 1 75 ? -6.132 14.385 -6.006 1.00 90.75 75 ALA A C 1
ATOM 595 O O . ALA A 1 75 ? -6.490 14.385 -7.186 1.00 90.75 75 ALA A O 1
ATOM 596 N N . GLY A 1 76 ? -5.924 15.517 -5.335 1.00 88.25 76 GLY A N 1
ATOM 597 C CA . GLY A 1 76 ? -6.229 16.831 -5.899 1.00 88.25 76 GLY A CA 1
ATOM 598 C C . GLY A 1 76 ? -7.711 16.956 -6.251 1.00 88.25 76 GLY A C 1
ATOM 599 O O . GLY A 1 76 ? -8.568 16.736 -5.399 1.00 88.25 76 GLY A O 1
ATOM 600 N N . ASN A 1 77 ? -7.998 17.294 -7.509 1.00 86.12 77 ASN A N 1
ATOM 601 C CA . ASN A 1 77 ? -9.367 17.410 -8.023 1.00 86.12 77 ASN A CA 1
ATOM 602 C C . ASN A 1 77 ? -9.913 16.091 -8.600 1.00 86.12 77 ASN A C 1
ATOM 604 O O . ASN A 1 77 ? -11.061 16.055 -9.038 1.00 86.12 77 ASN A O 1
ATOM 608 N N . ASN A 1 78 ? -9.112 15.022 -8.611 1.00 87.62 78 ASN A N 1
ATOM 609 C CA . ASN A 1 78 ? -9.510 13.725 -9.147 1.00 87.62 78 ASN A CA 1
ATOM 610 C C . ASN A 1 78 ? -10.083 12.854 -8.029 1.00 87.62 78 ASN A C 1
ATOM 612 O O . ASN A 1 78 ? -9.482 12.739 -6.958 1.00 87.62 78 ASN A O 1
ATOM 616 N N . SER A 1 79 ? -11.229 12.220 -8.280 1.00 89.62 79 SER A N 1
ATOM 617 C CA . SER A 1 79 ? -11.838 11.259 -7.362 1.00 89.62 79 SER A CA 1
ATOM 618 C C . SER A 1 79 ? -12.334 10.033 -8.118 1.00 89.62 79 SER A C 1
ATOM 620 O O . SER A 1 79 ? -12.945 10.153 -9.177 1.00 89.62 79 SER A O 1
ATOM 622 N N . HIS A 1 80 ? -12.054 8.866 -7.547 1.00 86.94 80 HIS A N 1
ATOM 623 C CA . HIS A 1 80 ? -12.236 7.549 -8.142 1.00 86.94 80 HIS A CA 1
ATOM 624 C C . HIS A 1 80 ? -12.887 6.612 -7.114 1.00 86.94 80 HIS A C 1
ATOM 626 O O . HIS A 1 80 ? -12.686 6.782 -5.910 1.00 86.94 80 HIS A O 1
ATOM 632 N N . THR A 1 81 ? -13.687 5.646 -7.569 1.00 83.31 81 THR A N 1
ATOM 633 C CA . THR A 1 81 ? -14.411 4.678 -6.700 1.00 83.31 81 THR A CA 1
ATOM 634 C C . THR A 1 81 ? -14.311 3.234 -7.194 1.00 83.31 81 THR A C 1
ATOM 636 O O . THR A 1 81 ? -14.935 2.330 -6.653 1.00 83.31 81 THR A O 1
ATOM 639 N N . ASP A 1 82 ? -13.517 3.030 -8.234 1.00 79.19 82 ASP A N 1
ATOM 640 C CA . ASP A 1 82 ? -13.171 1.759 -8.860 1.00 79.19 82 ASP A CA 1
ATOM 641 C C . ASP A 1 82 ? -12.011 1.042 -8.151 1.00 79.19 82 ASP A C 1
ATOM 643 O O . ASP A 1 82 ? -11.741 -0.120 -8.441 1.00 79.19 82 ASP A O 1
ATOM 647 N N . TYR A 1 83 ? -11.373 1.689 -7.172 1.00 83.19 83 TYR A N 1
ATOM 648 C CA . TYR A 1 83 ? -10.364 1.058 -6.328 1.00 83.19 83 TYR A CA 1
ATOM 649 C C . TYR A 1 83 ? -11.005 0.068 -5.357 1.00 83.19 83 TYR A C 1
ATOM 651 O O . TYR A 1 83 ? -11.943 0.400 -4.624 1.00 83.19 83 TYR A O 1
ATOM 659 N N . ARG A 1 84 ? -10.447 -1.142 -5.308 1.00 88.38 84 ARG A N 1
ATOM 660 C CA . ARG A 1 84 ? -10.811 -2.162 -4.328 1.00 88.38 84 ARG A CA 1
ATOM 661 C C . ARG A 1 84 ? -9.596 -2.585 -3.528 1.00 88.38 84 ARG A C 1
ATOM 663 O O . ARG A 1 84 ? -8.508 -2.740 -4.079 1.00 88.38 84 ARG A O 1
ATOM 670 N N . TRP A 1 85 ? -9.820 -2.763 -2.235 1.00 92.38 85 TRP A N 1
ATOM 671 C CA . TRP A 1 85 ? -8.939 -3.540 -1.372 1.00 92.38 85 TRP A CA 1
ATOM 672 C C . TRP A 1 85 ? -9.624 -4.848 -1.020 1.00 92.38 85 TRP A C 1
ATOM 674 O O . TRP A 1 85 ? -10.851 -4.949 -1.087 1.00 92.38 85 TRP A O 1
ATOM 684 N N . TYR A 1 86 ? -8.834 -5.820 -0.589 1.00 92.31 86 TYR A N 1
ATOM 685 C CA . TYR A 1 86 ? -9.337 -7.109 -0.147 1.00 92.31 86 TYR A CA 1
ATOM 686 C C . TYR A 1 86 ? -8.698 -7.513 1.177 1.00 92.31 86 TYR A C 1
ATOM 688 O O . TYR A 1 86 ? -7.515 -7.250 1.420 1.00 92.31 86 TYR A O 1
ATOM 696 N N . ALA A 1 87 ? -9.470 -8.181 2.026 1.00 92.81 87 ALA A N 1
ATOM 697 C CA . ALA A 1 87 ? -8.944 -8.872 3.188 1.00 92.81 87 ALA A CA 1
ATOM 698 C C . ALA A 1 87 ? -9.744 -10.131 3.509 1.00 92.81 87 ALA A C 1
ATOM 700 O O . ALA A 1 87 ? -10.929 -10.224 3.210 1.00 92.81 87 ALA A O 1
ATOM 701 N N . ASN A 1 88 ? -9.099 -11.059 4.205 1.00 91.69 88 ASN A N 1
ATOM 702 C CA . ASN A 1 88 ? -9.727 -12.235 4.805 1.00 91.69 88 ASN A CA 1
ATOM 703 C C . ASN A 1 88 ? -9.105 -12.526 6.181 1.00 91.69 88 ASN A C 1
ATOM 705 O O . ASN A 1 88 ? -8.462 -11.655 6.766 1.00 91.69 88 ASN A O 1
ATOM 709 N N . SER A 1 89 ? -9.269 -13.735 6.718 1.00 90.75 89 SER A N 1
ATOM 710 C CA . SER A 1 89 ? -8.669 -14.149 7.996 1.00 90.75 89 SER A CA 1
ATOM 711 C C . SER A 1 89 ? -7.131 -14.161 8.022 1.00 90.75 89 SER A C 1
ATOM 713 O O . SER A 1 89 ? -6.531 -14.262 9.102 1.00 90.75 89 SER A O 1
ATOM 715 N N . ASP A 1 90 ? -6.481 -14.056 6.861 1.00 90.88 90 ASP A N 1
ATOM 716 C CA . ASP A 1 90 ? -5.066 -14.376 6.693 1.00 90.88 90 ASP A CA 1
ATOM 717 C C . ASP A 1 90 ? -4.228 -13.200 6.202 1.00 90.88 90 ASP A C 1
ATOM 719 O O . ASP A 1 90 ? -3.068 -13.073 6.610 1.00 90.88 90 ASP A O 1
ATOM 723 N N . PHE A 1 91 ? -4.766 -12.340 5.338 1.00 92.75 91 PHE A N 1
ATOM 724 C CA . PHE A 1 91 ? -4.013 -11.238 4.747 1.00 92.75 91 PHE A CA 1
ATOM 725 C C . PHE A 1 91 ? -4.877 -10.034 4.373 1.00 92.75 91 PHE A C 1
ATOM 727 O O . PHE A 1 91 ? -6.099 -10.109 4.284 1.00 92.75 91 PHE A O 1
ATOM 734 N N . PHE A 1 92 ? -4.188 -8.921 4.129 1.00 93.62 92 PHE A N 1
ATOM 735 C CA . PHE A 1 92 ? -4.732 -7.712 3.522 1.00 93.62 92 PHE A CA 1
ATOM 736 C C . PHE A 1 92 ? -3.974 -7.405 2.225 1.00 93.62 92 PHE A C 1
ATOM 738 O O . PHE A 1 92 ? -2.740 -7.469 2.196 1.00 93.62 92 PHE A O 1
ATOM 745 N N . ALA A 1 93 ? -4.706 -7.057 1.169 1.00 93.06 93 ALA A N 1
ATOM 746 C CA . ALA A 1 93 ? -4.194 -6.612 -0.122 1.00 93.06 93 ALA A CA 1
ATOM 747 C C . ALA A 1 93 ? -4.688 -5.186 -0.417 1.00 93.06 93 ALA A C 1
ATOM 749 O O . ALA A 1 93 ? -5.893 -4.928 -0.439 1.00 93.06 93 ALA A O 1
ATOM 750 N N . ASP A 1 94 ? -3.746 -4.270 -0.649 1.00 87.69 94 ASP A N 1
ATOM 751 C CA . ASP A 1 94 ? -4.002 -2.885 -1.067 1.00 87.69 94 ASP A CA 1
ATOM 752 C C . ASP A 1 94 ? -4.145 -2.733 -2.590 1.00 87.69 94 ASP A C 1
ATOM 754 O O . ASP A 1 94 ? -4.541 -1.675 -3.079 1.00 87.69 94 ASP A O 1
ATOM 758 N N . GLU A 1 95 ? -3.868 -3.813 -3.318 1.00 77.06 95 GLU A N 1
ATOM 759 C CA . GLU A 1 95 ? -4.061 -3.976 -4.753 1.00 77.06 95 GLU A CA 1
ATOM 760 C C . GLU A 1 95 ? -4.842 -5.280 -4.972 1.00 77.06 95 GLU A C 1
ATOM 762 O O . GLU A 1 95 ? -4.291 -6.383 -4.906 1.00 77.06 95 GLU A O 1
ATOM 767 N N . SER A 1 96 ? -6.156 -5.163 -5.172 1.00 63.88 96 SER A N 1
ATOM 768 C CA . SER A 1 96 ? -7.008 -6.297 -5.533 1.00 63.88 96 SER A CA 1
ATOM 769 C C . SER A 1 96 ? -7.753 -5.984 -6.823 1.00 63.88 96 SER A C 1
ATOM 771 O O . SER A 1 96 ? -8.569 -5.059 -6.860 1.00 63.88 96 SER A O 1
ATOM 773 N N . GLY A 1 97 ? -7.488 -6.760 -7.876 1.00 59.75 97 GLY A N 1
ATOM 774 C CA . GLY A 1 97 ? -8.374 -6.814 -9.036 1.00 59.75 97 GLY A CA 1
ATOM 775 C C . GLY A 1 97 ? -9.755 -7.373 -8.666 1.00 59.75 97 GLY A C 1
ATOM 776 O O . GLY A 1 97 ? -9.993 -7.822 -7.541 1.00 59.75 97 GLY A O 1
ATOM 777 N N . SER A 1 98 ? -10.679 -7.374 -9.628 1.00 58.81 98 SER A N 1
ATOM 778 C CA . SER A 1 98 ? -12.001 -8.001 -9.471 1.00 58.81 98 SER A CA 1
ATOM 779 C C . SER A 1 98 ? -11.949 -9.529 -9.395 1.00 58.81 98 SER A C 1
ATOM 781 O O . SER A 1 98 ? -12.945 -10.144 -9.032 1.00 58.81 98 SER A O 1
ATOM 783 N N . GLU A 1 99 ? -10.811 -10.137 -9.729 1.00 66.31 99 GLU A N 1
ATOM 784 C CA . GLU A 1 99 ? -10.607 -11.585 -9.730 1.00 66.31 99 GLU A CA 1
ATOM 785 C C . GLU A 1 99 ? -9.548 -11.960 -8.688 1.00 66.31 99 GLU A C 1
ATOM 787 O O . GLU A 1 99 ? -8.575 -11.229 -8.473 1.00 66.31 99 GLU A O 1
ATOM 792 N N . THR A 1 100 ? -9.753 -13.103 -8.035 1.00 67.75 100 THR A N 1
ATOM 793 C CA . THR A 1 100 ? -8.908 -13.626 -6.949 1.00 67.75 100 THR A CA 1
ATOM 794 C C . THR A 1 100 ? -7.466 -13.861 -7.385 1.00 67.75 100 THR A C 1
ATOM 796 O O . THR A 1 100 ? -6.534 -13.649 -6.611 1.00 67.75 100 THR A O 1
ATOM 799 N N . ASP A 1 101 ? -7.276 -14.227 -8.652 1.00 69.94 101 ASP A N 1
ATOM 800 C CA . ASP A 1 101 ? -5.972 -14.537 -9.248 1.00 69.94 101 ASP A CA 1
ATOM 801 C C . ASP A 1 101 ? -5.085 -13.294 -9.412 1.00 69.94 101 ASP A C 1
ATOM 803 O O . ASP A 1 101 ? -3.898 -13.400 -9.712 1.00 69.94 101 ASP A O 1
ATOM 807 N N . TYR A 1 102 ? -5.644 -12.106 -9.174 1.00 72.75 102 TYR A N 1
ATOM 808 C CA . TYR A 1 102 ? -4.948 -10.825 -9.241 1.00 72.75 102 TYR A CA 1
ATOM 809 C C . TYR A 1 102 ? -4.661 -10.223 -7.869 1.00 72.75 102 TYR A C 1
ATOM 811 O O . TYR A 1 102 ? -4.186 -9.091 -7.777 1.00 72.75 102 TYR A O 1
ATOM 819 N N . TRP A 1 103 ? -4.960 -10.938 -6.786 1.00 84.00 103 TRP A N 1
ATOM 820 C CA . TRP A 1 103 ? -4.670 -10.441 -5.452 1.00 84.00 103 TRP A CA 1
ATOM 821 C C . TRP A 1 103 ? -3.179 -10.502 -5.168 1.00 84.00 103 TRP A C 1
ATOM 823 O O . TRP A 1 103 ? -2.558 -11.565 -5.199 1.00 84.00 103 TRP A O 1
ATOM 833 N N . PHE A 1 104 ? -2.613 -9.355 -4.807 1.00 90.50 104 PHE A N 1
ATOM 834 C CA . PHE A 1 104 ? -1.241 -9.278 -4.343 1.00 90.50 104 PHE A CA 1
ATOM 835 C C . PHE A 1 104 ? -1.211 -8.800 -2.888 1.00 90.50 104 PHE A C 1
ATOM 837 O O . PHE A 1 104 ? -1.269 -7.597 -2.619 1.00 90.50 104 PHE A O 1
ATOM 844 N N . PRO A 1 105 ? -1.122 -9.730 -1.914 1.00 93.19 105 PRO A N 1
ATOM 845 C CA . PRO A 1 105 ? -1.132 -9.383 -0.500 1.00 93.19 105 PRO A CA 1
ATOM 846 C C . PRO A 1 105 ? -0.056 -8.355 -0.159 1.00 93.19 105 PRO A C 1
ATOM 848 O O . PRO A 1 105 ? 1.108 -8.497 -0.552 1.00 93.19 105 PRO A O 1
ATOM 851 N N . LEU A 1 106 ? -0.428 -7.325 0.595 1.00 93.81 106 LEU A N 1
ATOM 852 C CA . LEU A 1 106 ? 0.524 -6.369 1.150 1.00 93.81 106 LEU A CA 1
ATOM 853 C C . LEU A 1 106 ? 1.194 -6.940 2.388 1.00 93.81 106 LEU A C 1
ATOM 855 O O . LEU A 1 106 ? 2.411 -6.851 2.541 1.00 93.81 106 LEU A O 1
ATOM 859 N N . PHE A 1 107 ? 0.401 -7.534 3.277 1.00 90.19 107 PHE A N 1
ATOM 860 C CA . PHE A 1 107 ? 0.914 -8.199 4.463 1.00 90.19 107 PHE A CA 1
ATOM 861 C C . PHE A 1 107 ? -0.040 -9.288 4.946 1.00 90.19 107 PHE A C 1
ATOM 863 O O . PHE A 1 107 ? -1.245 -9.248 4.699 1.00 90.19 107 PHE A O 1
ATOM 870 N N . TYR A 1 108 ? 0.519 -10.257 5.664 1.00 90.12 108 TYR A N 1
ATOM 871 C CA . TYR A 1 108 ? -0.225 -11.359 6.260 1.00 90.12 108 TYR A CA 1
ATOM 872 C C . TYR A 1 108 ? -0.463 -11.081 7.745 1.00 90.12 108 TYR A C 1
ATOM 874 O O . TYR A 1 108 ? 0.254 -10.307 8.368 1.00 90.12 108 TYR A O 1
ATOM 882 N N . LYS A 1 109 ? -1.431 -11.733 8.375 1.00 84.94 109 LYS A N 1
ATOM 883 C CA . LYS A 1 109 ? -1.582 -11.708 9.835 1.00 84.94 109 LYS A CA 1
ATOM 884 C C . LYS A 1 109 ? -0.366 -12.342 10.518 1.00 84.94 109 LYS A C 1
ATOM 886 O O . LYS A 1 109 ? 0.220 -11.769 11.435 1.00 84.94 109 LYS A O 1
ATOM 891 N N . ASN A 1 110 ? 0.049 -13.504 10.014 1.00 83.25 110 ASN A N 1
ATOM 892 C CA . ASN A 1 110 ? 1.201 -14.256 10.506 1.00 83.25 110 ASN A CA 1
ATOM 893 C C . ASN A 1 110 ? 2.468 -13.835 9.752 1.00 83.25 110 ASN A C 1
ATOM 895 O O . ASN A 1 110 ? 2.910 -14.494 8.806 1.00 83.25 110 ASN A O 1
ATOM 899 N N . ASN A 1 111 ? 3.023 -12.696 10.159 1.00 82.44 111 ASN A N 1
ATOM 900 C CA . ASN A 1 111 ? 4.237 -12.137 9.578 1.00 82.44 111 ASN A CA 1
ATOM 901 C C . ASN A 1 111 ? 5.485 -12.676 10.263 1.00 82.44 111 ASN A C 1
ATOM 903 O O . ASN A 1 111 ? 5.657 -12.539 11.473 1.00 82.44 111 ASN A O 1
ATOM 907 N N . THR A 1 112 ? 6.389 -13.223 9.462 1.00 92.56 112 THR A N 1
ATOM 908 C CA . THR A 1 112 ? 7.733 -13.599 9.888 1.00 92.56 112 THR A CA 1
ATOM 909 C C . THR A 1 112 ? 8.750 -12.848 9.043 1.00 92.56 112 THR A C 1
ATOM 911 O O . THR A 1 112 ? 8.574 -12.677 7.835 1.00 92.56 112 THR A O 1
ATOM 914 N N . ILE A 1 113 ? 9.818 -12.378 9.684 1.00 96.62 113 ILE A N 1
ATOM 915 C CA . ILE A 1 113 ? 10.941 -11.755 8.979 1.00 96.62 113 ILE A CA 1
ATOM 916 C C . ILE A 1 113 ? 11.502 -12.763 7.965 1.00 96.62 113 ILE A C 1
ATOM 918 O O . ILE A 1 113 ? 11.662 -13.943 8.274 1.00 96.62 113 ILE A O 1
ATOM 922 N N . GLY A 1 114 ? 11.768 -12.299 6.746 1.00 96.69 114 GLY A N 1
ATOM 923 C CA . GLY A 1 114 ? 12.247 -13.108 5.628 1.00 96.69 114 GLY A CA 1
ATOM 924 C C . GLY A 1 114 ? 11.150 -13.813 4.827 1.00 96.69 114 GLY A C 1
ATOM 925 O O . GLY A 1 114 ? 11.467 -14.425 3.805 1.00 96.69 114 GLY A O 1
ATOM 926 N N . LYS A 1 115 ? 9.869 -13.727 5.227 1.00 95.81 115 LYS A N 1
ATOM 927 C CA . LYS A 1 115 ? 8.757 -14.215 4.396 1.00 95.81 115 LYS A CA 1
ATOM 928 C C . LYS A 1 115 ? 8.752 -13.465 3.065 1.00 95.81 115 LYS A C 1
ATOM 930 O O . LYS A 1 115 ? 8.782 -12.235 3.054 1.00 95.81 115 LYS A O 1
ATOM 935 N N . LYS A 1 116 ? 8.690 -14.220 1.965 1.00 96.56 116 LYS A N 1
ATOM 936 C CA . LYS A 1 116 ? 8.723 -13.727 0.582 1.00 96.56 116 LYS A CA 1
ATOM 937 C C . LYS A 1 116 ? 7.533 -14.243 -0.205 1.00 96.56 116 LYS A C 1
ATOM 939 O O . LYS A 1 116 ? 7.129 -15.387 -0.023 1.00 96.56 116 LYS A O 1
ATOM 944 N N . TRP A 1 117 ? 7.008 -13.411 -1.089 1.00 95.38 117 TRP A N 1
ATOM 945 C CA . TRP A 1 117 ? 5.995 -13.793 -2.068 1.00 95.38 117 TRP A CA 1
ATOM 946 C C . TRP A 1 117 ? 6.133 -12.915 -3.311 1.00 95.38 117 TRP A C 1
ATOM 948 O O . TRP A 1 117 ? 6.867 -11.924 -3.318 1.00 95.38 117 TRP A O 1
ATOM 958 N N . SER A 1 118 ? 5.497 -13.328 -4.399 1.00 94.75 118 SER A N 1
ATOM 959 C CA . SER A 1 118 ? 5.532 -12.626 -5.682 1.00 94.75 118 SER A CA 1
ATOM 960 C C . SER A 1 118 ? 4.115 -12.313 -6.130 1.00 94.75 118 SER A C 1
ATOM 962 O O . SER A 1 118 ? 3.188 -13.028 -5.750 1.00 94.75 118 SER A O 1
ATOM 964 N N . SER A 1 119 ? 3.966 -11.240 -6.901 1.00 92.06 119 SER A N 1
ATOM 965 C CA . SER A 1 119 ? 2.719 -10.948 -7.596 1.00 92.06 119 SER A CA 1
ATOM 966 C C . SER A 1 119 ? 2.369 -12.127 -8.508 1.00 92.06 119 SER A C 1
ATOM 968 O O . SER A 1 119 ? 3.275 -12.667 -9.156 1.00 92.06 119 SER A O 1
ATOM 970 N N . PRO A 1 120 ? 1.091 -12.541 -8.559 1.00 89.25 120 PRO A N 1
ATOM 971 C CA . PRO A 1 120 ? 0.644 -13.581 -9.480 1.00 89.25 120 PRO A CA 1
ATOM 972 C C . PRO A 1 120 ? 0.693 -13.117 -10.944 1.00 89.25 120 PRO A C 1
ATOM 974 O O . PRO A 1 120 ? 0.812 -13.948 -11.842 1.00 89.25 120 PRO A O 1
ATOM 977 N N . ILE A 1 121 ? 0.663 -11.801 -11.180 1.00 87.56 121 ILE A N 1
ATOM 978 C CA . ILE A 1 121 ? 0.771 -11.188 -12.506 1.00 87.56 121 ILE A CA 1
ATOM 979 C C . ILE A 1 121 ? 2.133 -10.520 -12.661 1.00 87.56 121 ILE A C 1
ATOM 981 O O . ILE A 1 121 ? 2.623 -9.839 -11.753 1.00 87.56 121 ILE A O 1
ATOM 985 N N . GLU A 1 122 ? 2.723 -10.690 -13.837 1.00 90.31 122 GLU A N 1
ATOM 986 C CA . GLU A 1 122 ? 3.906 -9.947 -14.244 1.00 90.31 122 GLU A CA 1
ATOM 987 C C . GLU A 1 122 ? 3.520 -8.559 -14.768 1.00 90.31 122 GLU A C 1
ATOM 989 O O . GLU A 1 122 ? 2.628 -8.434 -15.602 1.00 90.31 122 GLU A O 1
ATOM 994 N N . ASP A 1 123 ? 4.219 -7.523 -14.309 1.00 89.25 123 ASP A N 1
ATOM 995 C CA . ASP A 1 123 ? 4.145 -6.202 -14.923 1.00 89.25 123 ASP A CA 1
ATOM 996 C C . ASP A 1 123 ? 4.900 -6.222 -16.266 1.00 89.25 123 ASP A C 1
ATOM 998 O O . ASP A 1 123 ? 6.032 -6.723 -16.356 1.00 89.25 123 ASP A O 1
ATOM 1002 N N . GLU A 1 124 ? 4.280 -5.705 -17.326 1.00 89.25 124 GLU A N 1
ATOM 1003 C CA . GLU A 1 124 ? 4.856 -5.748 -18.676 1.00 89.25 124 GLU A CA 1
ATOM 1004 C C . GLU A 1 124 ? 6.230 -5.056 -18.731 1.00 89.25 124 GLU A C 1
ATOM 1006 O O . GLU A 1 124 ? 7.179 -5.612 -19.304 1.00 89.25 124 GLU A O 1
ATOM 1011 N N . ASP A 1 125 ?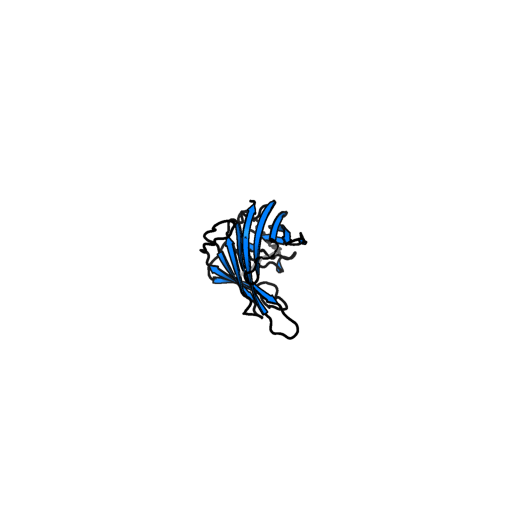 6.378 -3.930 -18.030 1.00 86.69 125 ASP A N 1
ATOM 1012 C CA . ASP A 1 125 ? 7.570 -3.082 -18.043 1.00 86.69 125 ASP A CA 1
ATOM 1013 C C . ASP A 1 125 ? 8.564 -3.450 -16.936 1.00 86.69 125 ASP A C 1
ATOM 1015 O O . ASP A 1 125 ? 9.783 -3.450 -17.136 1.00 86.69 125 ASP A O 1
ATOM 1019 N N . LEU A 1 126 ? 8.060 -3.776 -15.747 1.00 90.56 126 LEU A N 1
ATOM 1020 C CA . LEU A 1 126 ? 8.857 -3.944 -14.531 1.00 90.56 126 LEU A CA 1
ATOM 1021 C C . LEU A 1 126 ? 9.092 -5.417 -14.162 1.00 90.56 126 LEU A C 1
ATOM 1023 O O . LEU A 1 126 ? 10.012 -5.742 -13.400 1.00 90.56 126 LEU A O 1
ATOM 1027 N N . GLY A 1 127 ? 8.346 -6.338 -14.762 1.00 94.06 127 GLY A N 1
ATOM 1028 C CA . GLY A 1 127 ? 8.471 -7.770 -14.533 1.00 94.06 127 GLY A CA 1
ATOM 1029 C C . GLY A 1 127 ? 7.746 -8.231 -13.272 1.00 94.06 127 GLY A C 1
ATOM 1030 O O . GLY A 1 127 ? 6.774 -7.634 -12.816 1.00 94.06 127 GLY A O 1
ATOM 1031 N N . THR A 1 128 ? 8.212 -9.330 -12.682 1.00 95.19 128 THR A N 1
ATOM 1032 C CA . THR A 1 128 ? 7.588 -9.887 -11.483 1.00 95.19 128 THR A CA 1
ATOM 1033 C C . THR A 1 128 ? 7.848 -8.977 -10.290 1.00 95.19 128 THR A C 1
ATOM 1035 O O . THR A 1 128 ? 9.000 -8.738 -9.911 1.00 95.19 128 THR A O 1
ATOM 1038 N N . ILE A 1 129 ? 6.773 -8.535 -9.646 1.00 95.00 129 ILE A N 1
ATOM 1039 C CA . ILE A 1 129 ? 6.844 -7.802 -8.385 1.00 95.00 129 ILE A CA 1
ATOM 1040 C C . ILE A 1 129 ? 7.073 -8.803 -7.250 1.00 95.00 129 ILE A C 1
ATOM 1042 O O . ILE A 1 129 ? 6.389 -9.822 -7.157 1.00 95.00 129 ILE A O 1
ATOM 1046 N N . LYS A 1 130 ? 8.044 -8.542 -6.376 1.00 96.56 130 LYS A N 1
ATOM 1047 C CA . LYS A 1 130 ? 8.388 -9.402 -5.233 1.00 96.56 130 LYS A CA 1
ATOM 1048 C C . LYS A 1 130 ? 8.325 -8.607 -3.947 1.00 96.56 130 LYS A C 1
ATOM 1050 O O . LYS A 1 130 ? 8.902 -7.525 -3.896 1.00 96.56 130 LYS A O 1
ATOM 1055 N N . ARG A 1 131 ? 7.709 -9.172 -2.909 1.00 97.38 131 ARG A N 1
ATOM 1056 C CA . ARG A 1 131 ? 7.645 -8.597 -1.560 1.00 97.38 131 ARG A CA 1
ATOM 1057 C C . ARG A 1 131 ? 8.393 -9.468 -0.551 1.00 97.38 131 ARG A C 1
ATOM 1059 O O . ARG A 1 131 ? 8.384 -10.695 -0.645 1.00 97.38 131 ARG A O 1
ATOM 1066 N N . GLU A 1 132 ? 9.042 -8.823 0.412 1.00 97.75 132 GLU A N 1
ATOM 1067 C CA . GLU A 1 132 ? 9.752 -9.447 1.531 1.00 97.75 132 GLU A CA 1
ATOM 1068 C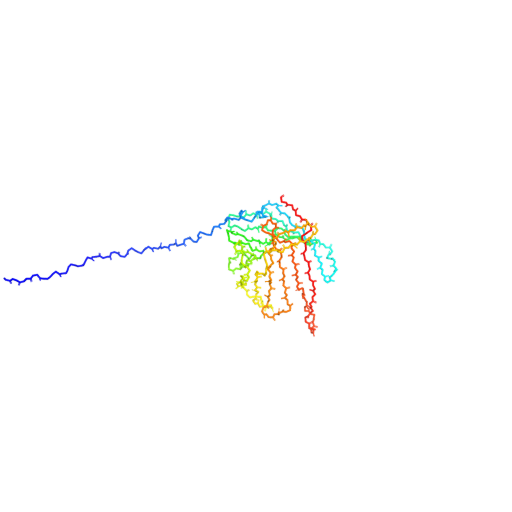 C . GLU A 1 132 ? 9.482 -8.684 2.828 1.00 97.75 132 GLU A C 1
ATOM 1070 O O . GLU A 1 132 ? 9.643 -7.464 2.877 1.00 97.75 132 GLU A O 1
ATOM 1075 N N . ILE A 1 133 ? 9.147 -9.391 3.906 1.00 97.94 133 ILE A N 1
ATOM 1076 C CA . ILE A 1 133 ? 9.104 -8.788 5.245 1.00 97.94 133 ILE A CA 1
ATOM 1077 C C . ILE A 1 133 ? 10.531 -8.652 5.760 1.00 97.94 133 ILE A C 1
ATOM 1079 O O . ILE A 1 133 ? 11.201 -9.650 6.016 1.00 97.94 133 ILE A O 1
ATOM 1083 N N . VAL A 1 134 ? 10.984 -7.418 5.956 1.00 98.12 134 VAL A N 1
ATOM 1084 C CA . VAL A 1 134 ? 12.355 -7.128 6.400 1.00 98.12 134 VAL A CA 1
ATOM 1085 C C . VAL A 1 134 ? 12.438 -6.745 7.878 1.00 98.12 134 VAL A C 1
ATOM 1087 O O . VAL A 1 134 ? 13.504 -6.856 8.471 1.00 98.12 134 VAL A O 1
ATOM 1090 N N . SER A 1 135 ? 11.333 -6.311 8.488 1.00 97.62 135 SER A N 1
ATOM 1091 C CA . SER A 1 135 ? 11.253 -5.983 9.918 1.00 97.62 135 SER A CA 1
ATOM 1092 C C . SER A 1 135 ? 9.805 -6.051 10.406 1.00 97.62 135 SER A C 1
ATOM 1094 O O . SER A 1 135 ? 8.875 -5.870 9.621 1.00 97.62 135 SER A O 1
ATOM 1096 N N . THR A 1 136 ? 9.609 -6.296 11.701 1.00 96.06 136 THR A N 1
ATOM 1097 C CA . THR A 1 136 ? 8.297 -6.273 12.381 1.00 96.06 136 THR A CA 1
ATOM 1098 C C . THR A 1 136 ? 8.289 -5.355 13.607 1.00 96.06 136 THR A C 1
ATOM 1100 O O . THR A 1 136 ? 7.369 -5.410 14.419 1.00 96.06 136 THR A O 1
ATOM 1103 N N . THR A 1 137 ? 9.337 -4.547 13.783 1.00 96.69 137 THR A N 1
ATOM 1104 C CA . THR A 1 137 ? 9.587 -3.768 15.007 1.00 96.69 137 THR A CA 1
ATOM 1105 C C . THR A 1 137 ? 9.907 -2.303 14.718 1.00 96.69 137 THR A C 1
ATOM 1107 O O . THR A 1 137 ? 10.481 -1.620 15.564 1.00 96.69 137 THR A O 1
ATOM 1110 N N . GLU A 1 138 ? 9.574 -1.798 13.527 1.00 98.12 138 GLU A N 1
ATOM 1111 C CA . GLU A 1 138 ? 9.877 -0.410 13.180 1.00 98.12 138 GLU A CA 1
ATOM 1112 C C . GLU A 1 138 ? 9.034 0.560 14.016 1.00 98.12 138 GLU A C 1
ATOM 1114 O O . GLU A 1 138 ? 7.829 0.369 14.204 1.00 98.12 138 GLU A O 1
ATOM 1119 N N . ASN A 1 139 ? 9.666 1.640 14.472 1.00 98.00 139 ASN A N 1
ATOM 1120 C CA . ASN A 1 139 ? 8.985 2.780 15.077 1.00 98.00 139 ASN A CA 1
ATOM 1121 C C . ASN A 1 139 ? 8.948 3.915 14.055 1.00 98.00 139 ASN A C 1
ATOM 1123 O O . ASN A 1 139 ? 9.991 4.458 13.693 1.00 98.00 139 ASN A O 1
ATOM 1127 N N . ILE A 1 140 ? 7.753 4.265 13.586 1.00 98.56 140 ILE A N 1
ATOM 1128 C CA . ILE A 1 140 ? 7.559 5.210 12.486 1.00 98.56 140 ILE A CA 1
ATOM 1129 C C . ILE A 1 140 ? 6.838 6.448 12.996 1.00 98.56 140 ILE A C 1
ATOM 1131 O O . ILE A 1 140 ? 5.714 6.361 13.485 1.00 98.56 140 ILE A O 1
ATOM 1135 N N . SER A 1 141 ? 7.487 7.602 12.860 1.00 98.50 141 SER A N 1
ATOM 1136 C CA . SER A 1 141 ? 6.909 8.909 13.171 1.00 98.50 141 SER A CA 1
ATOM 1137 C C . SER A 1 141 ? 6.530 9.625 11.882 1.00 98.50 141 SER A C 1
ATOM 1139 O O . SER A 1 141 ? 7.370 9.819 11.009 1.00 98.50 141 SER A O 1
ATOM 1141 N N . VAL A 1 142 ? 5.264 10.014 11.785 1.00 98.50 142 VAL A N 1
ATOM 1142 C CA . VAL A 1 142 ? 4.648 10.745 10.667 1.00 98.50 142 VAL A CA 1
ATOM 1143 C C . VAL A 1 142 ? 3.754 11.855 11.240 1.00 98.50 142 VAL A C 1
ATOM 1145 O O . VAL A 1 142 ? 3.552 11.896 12.457 1.00 98.50 142 VAL A O 1
ATOM 1148 N N . PRO A 1 143 ? 3.179 12.766 10.431 1.00 98.31 143 PRO A N 1
ATOM 1149 C CA . PRO A 1 143 ? 2.347 13.838 10.981 1.00 98.31 143 PRO A CA 1
ATOM 1150 C C . PRO A 1 143 ? 1.122 13.348 11.775 1.00 98.31 143 PRO A C 1
ATOM 1152 O O . PRO A 1 143 ? 0.687 14.036 12.694 1.00 98.31 143 PRO A O 1
ATOM 1155 N N . ALA A 1 144 ? 0.597 12.151 11.480 1.00 98.12 144 ALA A N 1
ATOM 1156 C CA . ALA A 1 144 ? -0.487 11.533 12.251 1.00 98.12 144 ALA A CA 1
ATOM 1157 C C . ALA A 1 144 ? -0.065 10.985 13.633 1.00 98.12 144 ALA A C 1
ATOM 1159 O O . ALA A 1 144 ? -0.922 10.499 14.373 1.00 98.12 144 ALA A O 1
ATOM 1160 N N . GLY A 1 145 ? 1.226 11.028 13.977 1.00 98.06 145 GLY A N 1
ATOM 1161 C CA . GLY A 1 145 ? 1.782 10.537 15.237 1.00 98.06 145 GLY A CA 1
ATOM 1162 C C . GLY A 1 145 ? 2.866 9.474 15.048 1.00 98.06 145 GLY A C 1
ATOM 1163 O O . GLY A 1 145 ? 3.369 9.247 13.946 1.00 98.06 145 GLY A O 1
ATOM 1164 N N . THR A 1 146 ? 3.226 8.817 16.150 1.00 98.31 146 THR A N 1
ATOM 1165 C CA . THR A 1 146 ? 4.209 7.728 16.167 1.00 98.31 146 THR A CA 1
ATOM 1166 C C . THR A 1 146 ? 3.514 6.379 16.297 1.00 98.31 146 THR A C 1
ATOM 1168 O O . THR A 1 146 ? 2.656 6.188 17.158 1.00 98.31 146 THR A O 1
ATOM 1171 N N . PHE A 1 147 ? 3.920 5.433 15.456 1.00 98.25 147 PHE A N 1
ATOM 1172 C CA . PHE A 1 147 ? 3.389 4.079 15.391 1.00 98.25 147 PHE A CA 1
ATOM 1173 C C . PHE A 1 147 ? 4.513 3.083 15.669 1.00 98.25 147 PHE A C 1
ATOM 1175 O O . PHE A 1 147 ? 5.516 3.048 14.955 1.00 98.25 147 PHE A O 1
ATOM 1182 N N . SER A 1 148 ? 4.336 2.272 16.707 1.00 97.75 148 SER A N 1
ATOM 1183 C CA . SER A 1 148 ? 5.292 1.235 17.098 1.00 97.75 148 SER A CA 1
ATOM 1184 C C . SER A 1 148 ? 4.949 -0.121 16.498 1.00 97.75 148 SER A C 1
ATOM 1186 O O . SER A 1 148 ? 3.791 -0.389 16.172 1.00 97.75 148 SER A O 1
ATOM 1188 N N . ASN A 1 149 ? 5.960 -0.988 16.407 1.00 96.06 149 ASN A N 1
ATOM 1189 C CA . ASN A 1 149 ? 5.843 -2.346 15.870 1.00 96.06 149 ASN A CA 1
ATOM 1190 C C . ASN A 1 149 ? 5.263 -2.371 14.447 1.00 96.06 149 ASN A C 1
ATOM 1192 O O . ASN A 1 149 ? 4.460 -3.239 14.101 1.00 96.06 149 ASN A O 1
ATOM 1196 N N . CYS A 1 150 ? 5.640 -1.387 13.627 1.00 97.50 150 CYS A N 1
ATOM 1197 C CA . CYS A 1 150 ? 5.290 -1.395 12.219 1.00 97.50 150 CYS A CA 1
ATOM 1198 C C . CYS A 1 150 ? 6.072 -2.502 11.502 1.00 97.50 150 CYS A C 1
ATOM 1200 O O . CYS A 1 150 ? 7.267 -2.714 11.735 1.00 97.50 150 CYS A O 1
ATOM 1202 N N . ILE A 1 151 ? 5.385 -3.188 10.597 1.00 97.62 151 ILE A N 1
ATOM 1203 C CA . ILE A 1 151 ? 5.970 -4.157 9.680 1.00 97.62 151 ILE A CA 1
ATOM 1204 C C . ILE A 1 151 ? 6.564 -3.388 8.508 1.00 97.62 151 ILE A C 1
ATOM 1206 O O . ILE A 1 151 ? 5.869 -2.590 7.880 1.00 97.62 151 ILE A O 1
ATOM 1210 N N . LYS A 1 152 ? 7.834 -3.643 8.203 1.00 98.25 152 LYS A N 1
ATOM 1211 C CA . LYS A 1 152 ? 8.497 -3.128 7.008 1.00 98.25 152 LYS A CA 1
ATOM 1212 C C . LYS A 1 152 ? 8.496 -4.202 5.934 1.00 98.25 152 LYS A C 1
ATOM 1214 O O . LYS A 1 152 ? 9.089 -5.266 6.126 1.00 98.25 152 LYS A O 1
ATOM 1219 N N . ILE A 1 153 ? 7.865 -3.911 4.805 1.00 98.50 153 ILE A N 1
ATOM 1220 C CA . ILE A 1 153 ? 7.856 -4.768 3.619 1.00 98.50 153 ILE A CA 1
ATOM 1221 C C . ILE A 1 153 ? 8.681 -4.090 2.536 1.00 98.50 153 ILE A C 1
ATOM 1223 O O . ILE A 1 153 ? 8.438 -2.930 2.216 1.00 98.50 153 ILE A O 1
ATOM 1227 N N . LYS A 1 154 ? 9.659 -4.804 1.984 1.00 98.56 154 LYS A N 1
ATOM 1228 C CA . LYS A 1 154 ? 10.412 -4.392 0.801 1.00 98.56 154 LYS A CA 1
ATOM 1229 C C . LYS A 1 154 ? 9.740 -4.963 -0.436 1.00 98.56 154 LYS A C 1
ATOM 1231 O O . LYS A 1 154 ? 9.451 -6.152 -0.466 1.00 98.56 154 LYS A O 1
ATOM 1236 N N . GLU A 1 155 ? 9.567 -4.144 -1.456 1.00 98.00 155 GLU A N 1
ATOM 1237 C CA . GLU A 1 155 ? 9.059 -4.518 -2.767 1.00 98.00 155 GLU A CA 1
ATOM 1238 C C . GLU A 1 155 ? 10.105 -4.204 -3.843 1.00 98.00 155 GLU A C 1
ATOM 1240 O O . GLU A 1 155 ? 10.773 -3.167 -3.797 1.00 98.00 155 GLU A O 1
ATOM 1245 N N . THR A 1 156 ? 10.286 -5.132 -4.779 1.00 97.81 156 THR A N 1
ATOM 1246 C CA . THR A 1 156 ? 11.285 -5.069 -5.858 1.00 97.81 156 THR A CA 1
ATOM 1247 C C . THR A 1 156 ? 10.720 -5.625 -7.154 1.00 97.81 156 THR A C 1
ATOM 1249 O O . THR A 1 156 ? 9.824 -6.468 -7.114 1.00 97.81 156 THR A O 1
ATOM 1252 N N . PHE A 1 157 ? 11.316 -5.233 -8.275 1.00 96.62 157 PHE A N 1
ATOM 1253 C CA . PHE A 1 157 ? 10.882 -5.601 -9.619 1.00 96.62 157 PHE A CA 1
ATOM 1254 C C . PHE A 1 157 ? 12.006 -6.347 -10.349 1.00 96.62 157 PHE A C 1
ATOM 1256 O O . PHE A 1 157 ? 13.182 -6.001 -10.206 1.00 96.62 157 PHE A O 1
ATOM 1263 N N . THR A 1 158 ? 11.688 -7.409 -11.096 1.00 97.25 158 THR A N 1
ATOM 1264 C CA . THR A 1 158 ? 12.730 -8.256 -11.708 1.00 97.25 158 THR A CA 1
ATOM 1265 C C . THR A 1 158 ? 13.403 -7.641 -12.929 1.00 97.25 158 THR A C 1
ATOM 1267 O O . THR A 1 158 ? 14.554 -7.988 -13.187 1.00 97.25 158 THR A O 1
ATOM 1270 N N . LYS A 1 159 ? 12.724 -6.765 -13.682 1.00 95.88 159 LYS A N 1
ATOM 1271 C CA . LYS A 1 159 ? 13.298 -6.112 -14.874 1.00 95.88 159 LYS A CA 1
ATOM 1272 C C . LYS A 1 159 ? 14.020 -4.804 -14.550 1.00 95.88 159 LYS A C 1
ATOM 1274 O O . LYS A 1 159 ? 14.877 -4.389 -15.323 1.00 95.88 159 LYS A O 1
ATOM 1279 N N . ASP A 1 160 ? 13.743 -4.195 -13.397 1.00 94.94 160 ASP A N 1
ATOM 1280 C CA . ASP A 1 160 ? 14.390 -2.953 -12.970 1.00 94.94 160 ASP A CA 1
ATOM 1281 C C . ASP A 1 160 ? 14.711 -2.970 -11.469 1.00 94.94 160 ASP A C 1
ATOM 1283 O O . ASP A 1 160 ? 13.900 -2.631 -10.607 1.00 94.94 160 ASP A O 1
ATOM 1287 N N . SER A 1 161 ? 15.945 -3.361 -11.150 1.00 94.69 161 SER A N 1
ATOM 1288 C CA . SER A 1 161 ? 16.419 -3.482 -9.768 1.00 94.69 161 SER A CA 1
ATOM 1289 C C . SER A 1 161 ? 16.642 -2.143 -9.062 1.00 94.69 161 SER A C 1
ATOM 1291 O O . SER A 1 161 ? 16.895 -2.132 -7.854 1.00 94.69 161 SER A O 1
ATOM 1293 N N . LYS A 1 162 ? 16.574 -1.019 -9.789 1.00 96.12 162 LYS A N 1
ATOM 1294 C CA . LYS A 1 162 ? 16.697 0.319 -9.201 1.00 96.12 162 LYS A CA 1
ATOM 1295 C C . LYS A 1 162 ? 15.391 0.775 -8.565 1.00 96.12 162 LYS A C 1
ATOM 1297 O O . LYS A 1 162 ? 15.437 1.629 -7.683 1.00 96.12 162 LYS A O 1
ATOM 1302 N N . ILE A 1 163 ? 14.257 0.206 -8.973 1.00 96.62 163 ILE A N 1
ATOM 1303 C CA . ILE A 1 163 ? 12.955 0.523 -8.396 1.00 96.62 163 ILE A CA 1
ATOM 1304 C C . ILE A 1 163 ? 12.759 -0.314 -7.133 1.00 96.62 163 ILE A C 1
ATOM 1306 O O . ILE A 1 163 ? 12.674 -1.543 -7.177 1.00 96.62 163 ILE A O 1
ATOM 1310 N N . ILE A 1 164 ? 12.710 0.362 -5.986 1.00 97.88 164 ILE A N 1
ATOM 1311 C CA . ILE A 1 164 ? 12.509 -0.275 -4.686 1.00 97.88 164 ILE A CA 1
ATOM 1312 C C . ILE A 1 164 ? 11.446 0.502 -3.923 1.00 97.88 164 ILE A C 1
ATOM 131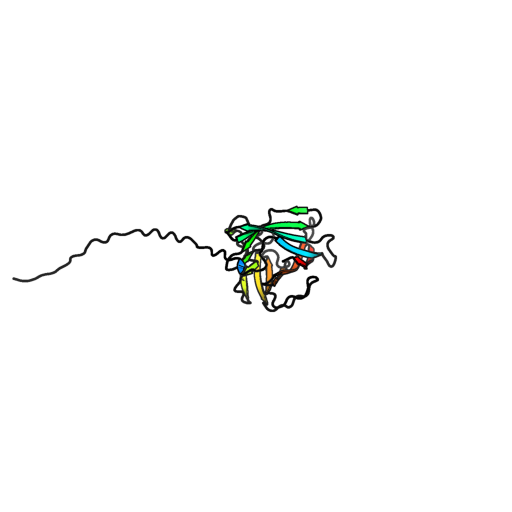4 O O . ILE A 1 164 ? 11.561 1.716 -3.750 1.00 97.88 164 ILE A O 1
ATOM 1318 N N . ASN A 1 165 ? 10.454 -0.216 -3.401 1.00 98.19 165 ASN A N 1
ATOM 1319 C CA . ASN A 1 165 ? 9.464 0.357 -2.500 1.00 98.19 165 ASN A CA 1
ATOM 1320 C C . ASN A 1 165 ? 9.593 -0.268 -1.107 1.00 98.19 165 ASN A C 1
ATOM 1322 O O . ASN A 1 165 ? 9.894 -1.450 -0.957 1.00 98.19 165 ASN A O 1
ATOM 1326 N N . TYR A 1 166 ? 9.362 0.530 -0.073 1.00 98.62 166 TYR A N 1
ATOM 1327 C CA . TYR A 1 166 ? 9.229 0.092 1.305 1.00 98.62 166 TYR A CA 1
ATOM 1328 C C . TYR A 1 166 ? 7.881 0.544 1.842 1.00 98.62 166 TYR A C 1
ATOM 1330 O O . TYR A 1 166 ? 7.582 1.737 1.854 1.00 98.62 166 TYR A O 1
ATOM 1338 N N . TYR A 1 167 ? 7.096 -0.405 2.332 1.00 98.50 167 TYR A N 1
ATOM 1339 C CA . TYR A 1 167 ? 5.846 -0.149 3.032 1.00 98.50 167 TYR A CA 1
ATOM 1340 C C . TYR A 1 167 ? 6.075 -0.324 4.522 1.00 98.50 167 TYR A C 1
ATOM 1342 O O . TYR A 1 167 ? 6.708 -1.290 4.946 1.00 98.50 167 TYR A O 1
ATOM 1350 N N . TYR A 1 168 ? 5.534 0.594 5.311 1.00 98.44 168 TYR A N 1
ATOM 1351 C CA . TYR A 1 168 ? 5.536 0.527 6.763 1.00 98.44 168 TYR A CA 1
ATOM 1352 C C . TYR A 1 168 ? 4.091 0.429 7.232 1.00 98.44 168 TYR A C 1
ATOM 1354 O O . TYR A 1 168 ? 3.319 1.379 7.086 1.00 98.44 168 TYR A O 1
ATOM 1362 N N . VAL A 1 169 ? 3.717 -0.728 7.765 1.00 97.62 169 VAL A N 1
ATOM 1363 C CA . VAL A 1 169 ? 2.322 -1.092 8.017 1.00 97.62 169 VAL A CA 1
ATOM 1364 C C . VAL A 1 169 ? 2.104 -1.365 9.499 1.00 97.62 169 VAL A C 1
ATOM 1366 O O . VAL A 1 169 ? 2.828 -2.142 10.115 1.00 97.62 169 VAL A O 1
ATOM 1369 N N . SER A 1 170 ? 1.080 -0.745 10.076 1.00 95.50 170 SER A N 1
ATOM 1370 C CA . SER A 1 170 ? 0.591 -1.042 11.418 1.00 95.50 170 SER A CA 1
ATOM 1371 C C . SER A 1 170 ? -0.599 -1.992 11.333 1.00 95.50 170 SER A C 1
ATOM 1373 O O . SER A 1 170 ? -1.564 -1.711 10.624 1.00 95.50 170 SER A O 1
ATOM 1375 N N . SER A 1 171 ? -0.603 -3.059 12.135 1.00 91.94 171 SER A N 1
ATOM 1376 C CA . SER A 1 171 ? -1.774 -3.943 12.248 1.00 91.94 171 SER A CA 1
ATOM 1377 C C . SER A 1 171 ? -3.029 -3.214 12.743 1.00 91.94 171 SER A C 1
ATOM 1379 O O . SER A 1 171 ? -4.137 -3.670 12.493 1.00 91.94 171 SER A O 1
ATOM 1381 N N . GLN A 1 172 ? -2.869 -2.072 13.420 1.00 93.06 172 GLN A N 1
ATOM 1382 C CA . GLN A 1 172 ? -3.973 -1.296 13.987 1.00 93.06 172 GLN A CA 1
ATOM 1383 C C . GLN A 1 172 ? -4.489 -0.190 13.065 1.00 93.06 172 GLN A C 1
ATOM 1385 O O . GLN A 1 172 ? -5.595 0.304 13.265 1.00 93.06 172 GLN A O 1
ATOM 1390 N N . ALA A 1 173 ? -3.685 0.251 12.096 1.00 95.88 173 ALA A N 1
ATOM 1391 C CA . ALA A 1 173 ? -3.973 1.460 11.326 1.00 95.88 173 ALA A CA 1
ATOM 1392 C C . ALA A 1 173 ? -3.693 1.341 9.820 1.00 95.88 173 ALA A C 1
ATOM 1394 O O . ALA A 1 173 ? -3.902 2.318 9.103 1.00 95.88 173 ALA A O 1
ATOM 1395 N N . GLY A 1 174 ? -3.258 0.179 9.330 1.00 95.44 174 GLY A N 1
ATOM 1396 C CA . GLY A 1 174 ? -2.909 -0.026 7.928 1.00 95.44 174 GLY A CA 1
ATOM 1397 C C . GLY A 1 174 ? -1.581 0.642 7.565 1.00 95.44 174 GLY A C 1
ATOM 1398 O O . GLY A 1 174 ? -0.651 0.689 8.374 1.00 95.44 174 GLY A O 1
ATOM 1399 N N . ILE A 1 175 ? -1.469 1.142 6.334 1.00 97.38 175 ILE A N 1
ATOM 1400 C CA . ILE A 1 175 ? -0.237 1.747 5.811 1.00 97.38 175 ILE A CA 1
ATOM 1401 C C . ILE A 1 175 ? 0.036 3.078 6.525 1.00 97.38 175 ILE A C 1
ATOM 1403 O O . ILE A 1 175 ? -0.759 4.013 6.450 1.00 97.38 175 ILE A O 1
ATOM 1407 N N . ILE A 1 176 ? 1.183 3.181 7.193 1.00 98.50 176 ILE A N 1
ATOM 1408 C CA . ILE A 1 176 ? 1.634 4.389 7.902 1.00 98.50 176 ILE A CA 1
ATOM 1409 C C . ILE A 1 176 ? 2.523 5.248 7.008 1.00 98.50 176 ILE A C 1
ATOM 1411 O O . ILE A 1 176 ? 2.418 6.476 7.008 1.00 98.50 176 ILE A O 1
ATOM 1415 N N . LYS A 1 177 ? 3.408 4.600 6.251 1.00 98.56 177 LYS A N 1
ATOM 1416 C CA . LYS A 1 177 ? 4.373 5.257 5.375 1.00 98.56 177 LYS A CA 1
ATOM 1417 C C . LYS A 1 177 ? 4.699 4.363 4.182 1.00 98.56 177 LYS A C 1
ATOM 1419 O O . LYS A 1 177 ? 4.745 3.141 4.325 1.00 98.56 177 LYS A O 1
ATOM 1424 N N . LYS A 1 178 ? 4.971 4.974 3.033 1.00 98.44 178 LYS A N 1
ATOM 1425 C CA . LYS A 1 178 ? 5.576 4.339 1.860 1.00 98.44 178 LYS A CA 1
ATOM 1426 C C . LYS A 1 178 ? 6.782 5.168 1.422 1.00 98.44 178 LYS A C 1
ATOM 1428 O O . LYS A 1 178 ? 6.680 6.382 1.278 1.00 98.44 178 LYS A O 1
ATOM 1433 N N . GLU A 1 179 ? 7.920 4.522 1.234 1.00 98.50 179 GLU A N 1
ATOM 1434 C CA . GLU A 1 179 ? 9.105 5.099 0.592 1.00 98.50 179 GLU A CA 1
ATOM 1435 C C . GLU A 1 179 ? 9.279 4.378 -0.740 1.00 98.50 179 GLU A C 1
ATOM 1437 O O . GLU A 1 179 ? 9.176 3.158 -0.794 1.00 98.50 179 GLU A O 1
ATOM 1442 N N . SER A 1 180 ? 9.460 5.095 -1.836 1.00 97.81 180 SER A N 1
ATOM 1443 C CA . SER A 1 180 ? 9.431 4.506 -3.174 1.00 97.81 180 SER A CA 1
ATOM 1444 C C . SER A 1 180 ? 10.415 5.178 -4.103 1.00 97.81 180 SER A C 1
ATOM 1446 O O . SER A 1 180 ? 10.712 6.367 -3.971 1.00 97.81 180 SER A O 1
ATOM 1448 N N . THR A 1 181 ? 10.886 4.414 -5.075 1.00 97.75 181 THR A N 1
ATOM 1449 C CA . THR A 1 181 ? 11.585 4.954 -6.234 1.00 97.75 181 THR A CA 1
ATOM 1450 C C . THR A 1 181 ? 10.555 5.248 -7.318 1.00 97.75 181 THR A C 1
ATOM 1452 O O . THR A 1 181 ? 10.078 4.342 -7.996 1.00 97.75 181 THR A O 1
ATOM 1455 N N . GLY A 1 182 ? 10.202 6.521 -7.480 1.00 94.00 182 GLY A N 1
ATOM 1456 C CA . GLY A 1 182 ? 9.504 6.981 -8.673 1.00 94.00 182 GLY A CA 1
ATOM 1457 C C . GLY A 1 182 ? 10.443 6.947 -9.875 1.00 94.00 182 GLY A C 1
ATOM 1458 O O . GLY A 1 182 ? 11.663 7.064 -9.727 1.00 94.00 182 GLY A O 1
ATOM 1459 N N . TRP A 1 183 ? 9.877 6.775 -11.061 1.00 93.75 183 TRP A N 1
ATOM 1460 C CA . TRP A 1 183 ? 10.632 6.752 -12.303 1.00 93.75 183 TRP A CA 1
ATOM 1461 C C . TRP A 1 183 ? 9.851 7.423 -13.426 1.00 93.75 183 TRP A C 1
ATOM 1463 O O . TRP A 1 183 ? 8.631 7.568 -13.353 1.00 93.75 183 TRP A O 1
ATOM 1473 N N . ALA A 1 184 ? 10.574 7.871 -14.446 1.00 91.38 184 ALA A N 1
ATOM 1474 C CA . ALA A 1 184 ? 9.984 8.352 -15.685 1.00 91.38 184 ALA A CA 1
ATOM 1475 C C . ALA A 1 184 ? 10.904 8.022 -16.858 1.00 91.38 184 ALA A C 1
ATOM 1477 O O . ALA A 1 184 ? 12.128 8.171 -16.765 1.00 91.38 184 ALA A O 1
ATOM 1478 N N . ASP A 1 185 ? 10.294 7.607 -17.960 1.00 89.25 185 ASP A N 1
ATOM 1479 C CA . ASP A 1 185 ? 10.963 7.489 -19.245 1.00 89.25 185 ASP A CA 1
ATOM 1480 C C . ASP A 1 185 ? 10.789 8.810 -20.003 1.00 89.25 185 ASP A C 1
ATOM 1482 O O . ASP A 1 185 ? 9.701 9.380 -20.063 1.00 89.25 185 ASP A O 1
ATOM 1486 N N . ILE A 1 186 ? 11.893 9.338 -20.525 1.00 87.44 186 ILE A N 1
ATOM 1487 C CA . ILE A 1 186 ? 11.923 10.568 -21.321 1.00 87.44 186 ILE A CA 1
ATOM 1488 C C . ILE A 1 186 ? 12.487 10.171 -22.676 1.00 87.44 186 ILE A C 1
ATOM 1490 O O . ILE A 1 186 ? 13.555 9.563 -22.715 1.00 87.44 186 ILE A O 1
ATOM 1494 N N . ASP A 1 187 ? 11.789 10.508 -23.763 1.00 86.88 187 ASP A N 1
ATOM 1495 C CA . ASP A 1 187 ? 12.103 10.061 -25.126 1.00 86.88 187 ASP A CA 1
ATOM 1496 C C . ASP A 1 187 ? 13.609 10.021 -25.419 1.00 86.88 187 ASP A C 1
ATOM 1498 O O . ASP A 1 187 ? 14.315 11.029 -25.318 1.00 86.88 187 ASP A O 1
ATOM 1502 N N . ASN A 1 188 ? 14.090 8.829 -25.789 1.00 82.94 188 ASN A N 1
ATOM 1503 C CA . ASN A 1 188 ? 15.483 8.517 -26.130 1.00 82.94 188 ASN A CA 1
ATOM 1504 C C . ASN A 1 188 ? 16.534 8.796 -25.036 1.00 82.94 188 ASN A C 1
ATOM 1506 O O . ASN A 1 188 ? 17.731 8.756 -25.323 1.00 82.94 188 ASN A O 1
ATOM 1510 N N . ASN A 1 189 ? 16.124 9.047 -23.792 1.00 86.62 189 ASN A N 1
ATOM 1511 C CA . ASN A 1 189 ? 17.018 9.213 -22.652 1.00 86.62 189 ASN A CA 1
ATOM 1512 C C . ASN A 1 189 ? 16.956 8.001 -21.712 1.00 86.62 189 ASN A C 1
ATOM 1514 O O . ASN A 1 189 ? 15.945 7.298 -21.661 1.00 86.62 189 ASN A O 1
ATOM 1518 N N . PRO A 1 190 ? 18.020 7.753 -20.928 1.00 89.25 190 PRO A N 1
ATOM 1519 C CA . PRO A 1 190 ? 17.949 6.792 -19.838 1.00 89.25 190 PRO A CA 1
ATOM 1520 C C . PRO A 1 190 ? 16.824 7.153 -18.864 1.00 89.25 190 PRO A C 1
ATOM 1522 O O . PRO A 1 190 ? 16.669 8.324 -18.510 1.00 89.25 190 PRO A O 1
ATOM 1525 N N . ARG A 1 191 ? 16.103 6.133 -18.385 1.00 93.31 191 ARG A N 1
ATOM 1526 C CA . ARG A 1 191 ? 15.114 6.256 -17.309 1.00 93.31 191 ARG A CA 1
ATOM 1527 C C . ARG A 1 191 ? 15.672 7.069 -16.145 1.00 93.31 191 ARG A C 1
ATOM 1529 O O . ARG A 1 191 ? 16.770 6.782 -15.651 1.00 93.31 191 ARG A O 1
ATOM 1536 N N . ILE A 1 192 ? 14.905 8.055 -15.693 1.00 94.62 192 ILE A N 1
ATOM 1537 C CA . ILE A 1 192 ? 15.221 8.831 -14.494 1.00 94.62 192 ILE A CA 1
ATOM 1538 C C . ILE A 1 192 ? 14.555 8.204 -13.273 1.00 94.62 192 ILE A C 1
ATOM 1540 O O . ILE A 1 192 ? 13.479 7.621 -13.381 1.00 94.62 192 ILE A O 1
ATOM 1544 N N . TYR A 1 193 ? 15.192 8.350 -12.113 1.00 96.19 193 TYR A N 1
ATOM 1545 C CA . TYR A 1 193 ? 14.703 7.834 -10.836 1.00 96.19 193 TYR A CA 1
ATOM 1546 C C . TYR A 1 193 ? 14.704 8.959 -9.810 1.00 96.19 193 TYR A C 1
ATOM 1548 O O . TYR A 1 193 ? 15.651 9.744 -9.754 1.00 96.19 193 TYR A O 1
ATOM 1556 N N . PHE A 1 194 ? 13.666 9.022 -8.987 1.00 96.75 194 PHE A N 1
ATOM 1557 C CA . PHE A 1 194 ? 13.507 10.052 -7.968 1.00 96.75 194 PHE A CA 1
ATOM 1558 C C . PHE A 1 194 ? 12.801 9.483 -6.732 1.00 96.75 194 PHE A C 1
ATOM 1560 O O . PHE A 1 194 ? 11.999 8.554 -6.845 1.00 96.75 194 PHE A O 1
ATOM 1567 N N . PRO A 1 195 ? 13.086 9.999 -5.527 1.00 97.69 195 PRO A N 1
ATOM 1568 C CA . PRO A 1 195 ? 12.435 9.513 -4.323 1.00 97.69 195 PRO A CA 1
ATOM 1569 C C . PRO A 1 195 ? 10.985 10.002 -4.260 1.00 97.69 195 PRO A C 1
ATOM 1571 O O . PRO A 1 195 ? 10.690 11.172 -4.511 1.00 97.69 195 PRO A O 1
ATOM 1574 N N . VAL A 1 196 ? 10.089 9.109 -3.859 1.00 97.81 196 VAL A N 1
ATOM 1575 C CA . VAL A 1 196 ? 8.697 9.410 -3.525 1.00 97.81 196 VAL A CA 1
ATOM 1576 C C . VAL A 1 196 ? 8.442 8.923 -2.106 1.00 97.81 196 VAL A C 1
ATOM 1578 O O . VAL A 1 196 ? 8.717 7.773 -1.771 1.00 97.81 196 VAL A O 1
ATOM 1581 N N . ILE A 1 197 ? 7.927 9.802 -1.256 1.00 98.12 197 ILE A N 1
ATOM 1582 C CA . ILE A 1 197 ? 7.585 9.492 0.130 1.00 98.12 197 ILE A CA 1
ATOM 1583 C C . ILE A 1 197 ? 6.106 9.801 0.329 1.00 98.12 197 ILE A C 1
ATOM 1585 O O . ILE A 1 197 ? 5.641 10.887 -0.008 1.00 98.12 197 ILE A O 1
ATOM 1589 N N . VAL A 1 198 ? 5.368 8.848 0.887 1.00 97.88 198 VAL A N 1
ATOM 1590 C CA . VAL A 1 198 ? 3.963 8.995 1.269 1.00 97.88 198 VAL A CA 1
ATOM 1591 C C . VAL A 1 198 ? 3.857 8.747 2.767 1.00 97.88 198 VAL A C 1
ATOM 1593 O O . VAL A 1 198 ? 4.260 7.692 3.247 1.00 97.88 198 VAL A O 1
ATOM 1596 N N . G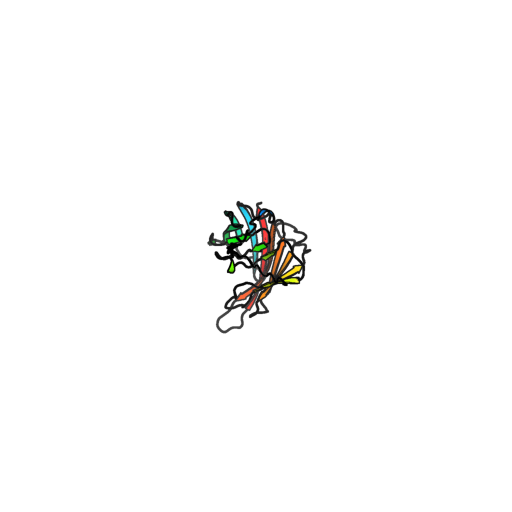LU A 1 199 ? 3.319 9.702 3.514 1.00 98.44 199 GLU A N 1
ATOM 1597 C CA . GLU A 1 199 ? 3.231 9.654 4.977 1.00 98.44 199 GLU A CA 1
ATOM 1598 C C . GLU A 1 199 ? 1.804 9.892 5.441 1.00 98.44 199 GLU A C 1
ATOM 1600 O O . GLU A 1 199 ? 1.122 10.804 4.963 1.00 98.44 199 GLU A O 1
ATOM 1605 N N . LEU A 1 200 ? 1.345 9.084 6.397 1.00 98.62 200 LEU A N 1
ATOM 1606 C CA . LEU A 1 200 ? 0.031 9.258 6.995 1.00 98.62 200 LEU A CA 1
ATOM 1607 C C . LEU A 1 200 ? -0.018 10.600 7.729 1.00 98.62 200 LEU A C 1
ATOM 1609 O O . LEU A 1 200 ? 0.679 10.833 8.719 1.00 98.62 200 LEU A O 1
ATOM 1613 N N . LYS A 1 201 ? -0.860 11.495 7.221 1.00 98.19 201 LYS A N 1
ATOM 1614 C CA . LYS A 1 201 ? -1.038 12.848 7.740 1.00 98.19 201 LYS A CA 1
ATOM 1615 C C . LYS A 1 201 ? -2.129 12.899 8.799 1.00 98.19 201 LYS A C 1
ATOM 1617 O O . LYS A 1 201 ? -1.960 13.545 9.826 1.00 98.19 201 LYS A O 1
ATOM 1622 N N . SER A 1 202 ? -3.240 12.219 8.548 1.00 98.00 202 SER A N 1
ATOM 1623 C CA . SER A 1 202 ? -4.336 12.063 9.500 1.00 98.00 202 SER A CA 1
ATOM 1624 C C . SER A 1 202 ? -5.169 10.831 9.160 1.00 98.00 202 SER A C 1
ATOM 1626 O O . SER A 1 202 ? -5.104 10.296 8.051 1.00 98.00 202 SER A O 1
ATOM 1628 N N . LYS A 1 203 ? -5.956 10.378 10.135 1.00 96.44 203 LYS A N 1
ATOM 1629 C CA . LYS A 1 203 ? -6.886 9.258 9.997 1.00 96.44 203 LYS A CA 1
ATOM 1630 C C . LYS A 1 203 ? -8.156 9.531 10.799 1.00 96.44 203 LYS A C 1
ATOM 1632 O O . LYS A 1 203 ? -8.084 10.222 11.813 1.00 96.44 203 LYS A O 1
ATOM 1637 N N . ASN A 1 204 ? -9.283 8.988 10.357 1.00 94.75 204 ASN A N 1
ATOM 1638 C CA . ASN A 1 204 ? -10.555 9.033 11.080 1.00 94.75 204 ASN A CA 1
ATOM 1639 C C . ASN A 1 204 ? -11.109 7.608 11.180 1.00 94.75 204 ASN A C 1
ATOM 1641 O O . ASN A 1 204 ? -11.422 7.042 10.131 1.00 94.75 204 ASN A O 1
ATOM 1645 N N . PHE A 1 205 ? -11.149 7.054 12.399 1.00 88.94 205 PHE A N 1
ATOM 1646 C CA . PHE A 1 205 ? -11.562 5.683 12.740 1.00 88.94 205 PHE A CA 1
ATOM 1647 C C . PHE A 1 205 ? -12.576 5.695 13.884 1.00 88.94 205 PHE A C 1
ATOM 1649 O O . PHE A 1 205 ? -12.463 6.619 14.723 1.00 88.94 205 PHE A O 1
#

Radius of gyration: 24.53 Å; chains: 1; bounding box: 38×108×43 Å

pLDDT: mean 86.32, std 17.94, range [31.72, 98.62]

Sequence (205 aa):
MKKQSIFLLTILLGFVLISCEKDDNDTNISIFPFLKTGNTWTYKMTIDGKDAPSNVIYNIQSIDDDGYCVIKFTAGNNSHTDYRWYANSDFFADESGSETDYWFPLFYKNNTIGKKWSSPIEDEDLGTIKREIVSTTENISVPAGTFSNCIKIKETFTKDSKIINYYYVSSQAGIIKKESTGWADIDNNPRIYFPVIVELKSKNF

Foldseek 3Di:
DDDDDDDDDDDDDDDPPPPPPPPPQAAPCVLQVQPDAQKKFWKWKDWQNHTDPWIWMWGFNDADPQAKTQIWIDTDPDTDRQQIWGDGQWFTANHDDPDPLQGDGPDTPDDDAQDKDWGSDADPQQGIKMKGFHAQFDWDQFLAGIDGRWTWMWIHTDNDRVWIKIFTADSHNGTAKMWTWDWDDDPPDPIDTIIMIMGGNHIDD

Secondary structure (DSSP, 8-state):
----------------------------GGGSTT--TT-EEEEEEEETTEE-SS-EEEEEEEE-TTSEEEEEEEETTEEEEEEEEEE-SSEEESB--SSGGG-B-SEESS--TT-EEEEEEEETTTEEEEEEEEEEEEEEEETTEEEEEEEEEEEEESS-TT-EEEEEEETTTEEEEEEEEEEE--TTSPPEEEEEEEEEEEEE-